Protein AF-A0A0F8ZKI3-F1 (afdb_monomer)

Mean predicted aligned error: 16.47 Å

Foldseek 3Di:
DEDAPPDDVVVVCVVCPPVDDYDDNPDDPLVVLVVDLEEEAQLDPCLLVCVVVQAEYEHEPHPDPPPLSSQQHHYDPDVVVVVVCVVPPDSNHYRTPVVSSVVCCVPPVDDPPVCPVVVVVVVVVVVCVVPVDDDDPDDPDDPSDPPPPDPDDDDPPDPDPFDWDADPVPRDIDTDPDPDQWDQDPPPRDIDGDDDDDDDDDDDDDPDPDDDD

Sequence (213 aa):
MKVRPGERVTEYVEALGDIIKIYPQTYSAHLALRDTDMLIHCGSTMAMEAHLLMMPAFNYWNVNPDKILANLSPGSLNGDIISEAFRTIDVESTNVNWNIFYELKNHLYGNIDGNACRRAAYAIQEHIHQTGEIRTNIPDTWPLEPLYLTDDVMIEEPDEPCPKWLCPACKGRWWTQDKIMMADCPWCGMTVERTGGSHAQAPIRKPERSVLP

Structure (mmCIF, N/CA/C/O backbone):
data_AF-A0A0F8ZKI3-F1
#
_entry.id   AF-A0A0F8ZKI3-F1
#
loop_
_atom_site.group_PDB
_atom_site.id
_atom_site.type_symbol
_atom_site.label_atom_id
_atom_site.label_alt_id
_atom_site.label_comp_id
_atom_site.label_asym_id
_atom_site.label_entity_id
_atom_site.label_seq_id
_atom_site.pdbx_PDB_ins_code
_atom_site.Cartn_x
_atom_site.Cartn_y
_atom_site.Cartn_z
_atom_site.occupancy
_atom_site.B_iso_or_equiv
_atom_site.auth_seq_id
_atom_site.auth_comp_id
_atom_site.auth_asym_id
_atom_site.auth_atom_id
_atom_site.pdbx_PDB_model_num
ATOM 1 N N . MET A 1 1 ? -1.776 -3.448 -12.195 1.00 90.19 1 MET A N 1
ATOM 2 C CA . MET A 1 1 ? -2.070 -2.069 -11.750 1.00 90.19 1 MET A CA 1
ATOM 3 C C . MET A 1 1 ? -3.371 -2.041 -10.961 1.00 90.19 1 MET A C 1
ATOM 5 O O . MET A 1 1 ? -4.374 -2.564 -11.439 1.00 90.19 1 MET A O 1
ATOM 9 N N . LYS A 1 2 ? -3.364 -1.460 -9.756 1.00 92.62 2 LYS A N 1
ATOM 10 C CA . LYS A 1 2 ? -4.575 -1.203 -8.967 1.00 92.62 2 LYS A CA 1
ATOM 11 C C . LYS A 1 2 ? -4.833 0.302 -8.958 1.00 92.62 2 LYS A C 1
ATOM 13 O O . LYS A 1 2 ? -4.040 1.058 -8.416 1.00 92.62 2 LYS A O 1
ATOM 18 N N . VAL A 1 3 ? -5.929 0.695 -9.594 1.00 88.62 3 VAL A N 1
ATOM 19 C CA . VAL A 1 3 ? -6.359 2.090 -9.757 1.00 88.62 3 VAL A CA 1
ATOM 20 C C . VAL A 1 3 ? -7.202 2.498 -8.543 1.00 88.62 3 VAL A C 1
ATOM 22 O O . VAL A 1 3 ? -7.908 1.645 -7.976 1.00 88.62 3 VAL A O 1
ATOM 25 N N . ARG A 1 4 ? -7.113 3.764 -8.110 1.00 81.06 4 ARG A N 1
ATOM 26 C CA . ARG A 1 4 ? -7.908 4.263 -6.979 1.00 81.06 4 ARG A CA 1
ATOM 27 C C . ARG A 1 4 ? -9.393 4.327 -7.360 1.00 81.06 4 ARG A C 1
ATOM 29 O O . ARG A 1 4 ? -9.718 4.562 -8.527 1.00 81.06 4 ARG A O 1
ATOM 36 N N . PRO A 1 5 ? -10.320 4.136 -6.407 1.00 80.06 5 PRO A N 1
ATOM 37 C CA . PRO A 1 5 ? -11.730 4.420 -6.649 1.00 80.06 5 PRO A CA 1
ATOM 38 C C . PRO A 1 5 ? -11.921 5.871 -7.115 1.00 80.06 5 PRO A C 1
ATOM 40 O O . PRO A 1 5 ? -11.384 6.786 -6.497 1.00 80.06 5 PRO A O 1
ATOM 43 N N . GLY A 1 6 ? -12.664 6.071 -8.206 1.00 81.12 6 GLY A N 1
ATOM 44 C CA . GLY A 1 6 ? -12.918 7.390 -8.809 1.00 81.12 6 GLY A CA 1
ATOM 45 C C . GLY A 1 6 ? -12.016 7.752 -9.996 1.00 81.12 6 GLY A C 1
ATOM 46 O O . GLY A 1 6 ? -12.404 8.584 -10.810 1.00 81.12 6 GLY A O 1
ATOM 47 N N . GLU A 1 7 ? -10.865 7.096 -10.165 1.00 82.50 7 GLU A N 1
ATOM 48 C CA . GLU A 1 7 ? -9.994 7.317 -11.329 1.00 82.50 7 GLU A CA 1
ATOM 49 C C . GLU A 1 7 ? -10.544 6.642 -12.601 1.00 82.50 7 GLU A C 1
ATOM 51 O O . GLU A 1 7 ? -11.160 5.566 -12.567 1.00 82.50 7 GLU A O 1
ATOM 56 N N . ARG A 1 8 ? -10.292 7.269 -13.758 1.00 86.38 8 ARG A N 1
ATOM 57 C CA . ARG A 1 8 ? -10.764 6.814 -15.073 1.00 86.38 8 ARG A CA 1
ATOM 58 C C . ARG A 1 8 ? -9.916 5.662 -15.599 1.00 86.38 8 ARG A C 1
ATOM 60 O O . ARG A 1 8 ? -8.950 5.853 -16.327 1.00 86.38 8 ARG A O 1
ATOM 67 N N . VAL A 1 9 ? -10.323 4.437 -15.271 1.00 86.69 9 VAL A N 1
ATOM 68 C CA . VAL A 1 9 ? -9.635 3.203 -15.697 1.00 86.69 9 VAL A CA 1
ATOM 69 C C . VAL A 1 9 ? -9.412 3.135 -17.217 1.00 86.69 9 VAL A C 1
ATOM 71 O O . VAL A 1 9 ? -8.381 2.629 -17.652 1.00 86.69 9 VAL A O 1
ATOM 74 N N . THR A 1 10 ? -10.342 3.664 -18.017 1.00 87.00 10 THR A N 1
ATOM 75 C CA . THR A 1 10 ? -10.267 3.653 -19.487 1.00 87.00 10 THR A CA 1
ATOM 76 C C . THR A 1 10 ? -9.025 4.354 -20.029 1.00 87.00 10 THR A C 1
ATOM 78 O O . THR A 1 10 ? -8.424 3.840 -20.962 1.00 87.00 10 THR A O 1
ATOM 81 N N . GLU A 1 11 ? -8.585 5.454 -19.410 1.00 88.81 11 GLU A N 1
ATOM 82 C CA . GLU A 1 11 ? -7.405 6.207 -19.866 1.00 88.81 11 GLU A CA 1
ATOM 83 C C . GLU A 1 11 ? -6.126 5.360 -19.754 1.00 88.81 11 GLU A C 1
ATOM 85 O O . GLU A 1 11 ? -5.264 5.389 -20.631 1.00 88.81 11 GLU A O 1
ATOM 90 N N . TYR A 1 12 ? -6.030 4.516 -18.723 1.00 87.88 12 TYR A N 1
ATOM 91 C CA . TYR A 1 12 ? -4.906 3.593 -18.572 1.00 87.88 12 TYR A CA 1
ATOM 92 C C . TYR A 1 12 ? -4.972 2.413 -19.542 1.00 87.88 12 TYR A C 1
ATOM 94 O O . TYR A 1 12 ? -3.933 1.977 -20.033 1.00 87.88 12 TYR A O 1
ATOM 102 N N . VAL A 1 13 ? -6.172 1.885 -19.810 1.00 87.88 13 VAL A N 1
ATOM 103 C CA . VAL A 1 13 ? -6.363 0.801 -20.790 1.00 87.88 13 VAL A CA 1
ATOM 104 C C . VAL A 1 13 ? -5.968 1.279 -22.183 1.00 87.88 13 VAL A C 1
ATOM 106 O O . VAL A 1 13 ? -5.262 0.569 -22.888 1.00 87.88 13 VAL A O 1
ATOM 109 N N . GLU A 1 14 ? -6.376 2.487 -22.569 1.00 89.25 14 GLU A N 1
ATOM 110 C CA . GLU A 1 14 ? -6.025 3.073 -23.865 1.00 89.25 14 GLU A CA 1
ATOM 111 C C . GLU A 1 14 ? -4.515 3.306 -24.001 1.00 89.25 14 GLU A C 1
ATOM 113 O O . GLU A 1 14 ? -3.943 3.025 -25.052 1.00 89.25 14 GLU A O 1
ATOM 118 N N . ALA A 1 15 ? -3.859 3.777 -22.936 1.00 89.62 15 ALA A N 1
ATOM 119 C CA . ALA A 1 15 ? -2.429 4.072 -22.959 1.00 89.62 15 ALA A CA 1
ATOM 120 C C . ALA A 1 15 ? -1.535 2.821 -22.906 1.00 89.62 15 ALA A C 1
ATOM 122 O O . ALA A 1 15 ? -0.473 2.799 -23.527 1.00 89.62 15 ALA A O 1
ATOM 123 N N . LEU A 1 16 ? -1.925 1.800 -22.136 1.00 87.94 16 LEU A N 1
ATOM 124 C CA . LEU A 1 16 ? -1.062 0.656 -21.810 1.00 87.94 16 LEU A CA 1
ATOM 125 C C . LEU A 1 16 ? -1.508 -0.652 -22.482 1.00 87.94 16 LEU A C 1
ATOM 127 O O . LEU A 1 16 ? -0.729 -1.607 -22.537 1.00 87.94 16 LEU A O 1
ATOM 131 N N . GLY A 1 17 ? -2.729 -0.695 -23.020 1.00 87.00 17 GLY A N 1
ATOM 132 C CA . GLY A 1 17 ? -3.287 -1.842 -23.729 1.00 87.00 17 GLY A CA 1
ATOM 133 C C . GLY A 1 17 ? -3.239 -3.135 -22.913 1.00 87.00 17 GLY A C 1
ATOM 134 O O . GLY A 1 17 ? -3.383 -3.137 -21.689 1.00 87.00 17 GLY A O 1
ATOM 135 N N . ASP A 1 18 ? -2.976 -4.242 -23.606 1.00 86.25 18 ASP A N 1
ATOM 136 C CA . ASP A 1 18 ? -2.959 -5.592 -23.027 1.00 86.25 18 ASP A CA 1
ATOM 137 C C . ASP A 1 18 ? -1.662 -5.922 -22.263 1.00 86.25 18 ASP A C 1
ATOM 139 O O . ASP A 1 18 ? -1.489 -7.033 -21.761 1.00 86.25 18 ASP A O 1
ATOM 143 N N . ILE A 1 19 ? -0.731 -4.967 -22.160 1.00 88.12 19 ILE A N 1
ATOM 144 C CA . ILE A 1 19 ? 0.567 -5.158 -21.495 1.00 88.12 19 ILE A CA 1
ATOM 145 C C . ILE A 1 19 ? 0.390 -5.241 -19.972 1.00 88.12 19 ILE A C 1
ATOM 147 O O . ILE A 1 19 ? 1.217 -5.831 -19.274 1.00 88.12 19 ILE A O 1
ATOM 151 N N . ILE A 1 20 ? -0.696 -4.670 -19.437 1.00 87.88 20 ILE A N 1
ATOM 152 C CA . ILE A 1 20 ? -0.944 -4.612 -17.999 1.00 87.88 20 ILE A CA 1
ATOM 153 C C . ILE A 1 20 ? -2.257 -5.286 -17.599 1.00 87.88 20 ILE A C 1
ATOM 155 O O . ILE A 1 20 ? -3.329 -5.039 -18.142 1.00 87.88 20 ILE A O 1
ATOM 159 N N . LYS A 1 21 ? -2.203 -6.078 -16.527 1.00 90.31 21 LYS A N 1
ATOM 160 C CA . LYS A 1 21 ? -3.412 -6.498 -15.813 1.00 90.31 21 LYS A CA 1
ATOM 161 C C . LYS A 1 21 ? -3.905 -5.342 -14.945 1.00 90.31 21 LYS A C 1
ATOM 163 O O . LYS A 1 21 ? -3.209 -4.929 -14.009 1.00 90.31 21 LYS A O 1
ATOM 168 N N . ILE A 1 22 ? -5.109 -4.842 -15.210 1.00 90.81 22 ILE A N 1
ATOM 169 C CA . ILE A 1 22 ? -5.784 -3.874 -14.336 1.00 90.81 22 ILE A CA 1
ATOM 170 C C . ILE A 1 22 ? -6.737 -4.613 -13.401 1.00 90.81 22 ILE A C 1
ATOM 172 O O . ILE A 1 22 ? -7.609 -5.359 -13.840 1.00 90.81 22 ILE A O 1
ATOM 176 N N . TYR A 1 23 ? -6.570 -4.407 -12.096 1.00 89.56 23 TYR A N 1
ATOM 177 C CA . TYR A 1 23 ? -7.470 -4.975 -11.099 1.00 89.56 23 TYR A CA 1
ATOM 178 C C . TYR A 1 23 ? -8.806 -4.214 -11.078 1.00 89.56 23 TYR A C 1
ATOM 180 O O . TYR A 1 23 ? -8.790 -2.978 -11.080 1.00 89.56 23 TYR A O 1
ATOM 188 N N . PRO A 1 24 ? -9.956 -4.914 -10.995 1.00 86.56 24 PRO A N 1
ATOM 189 C CA . PRO A 1 24 ? -11.257 -4.274 -10.826 1.00 86.56 24 PRO A CA 1
ATOM 190 C C . PRO A 1 24 ? -11.288 -3.321 -9.628 1.00 86.56 24 PRO A C 1
ATOM 192 O O . PRO A 1 24 ? -10.577 -3.508 -8.636 1.00 86.56 24 PRO A O 1
ATOM 195 N N . GLN A 1 25 ? -12.160 -2.312 -9.675 1.00 82.75 25 GLN A N 1
ATOM 196 C CA . GLN A 1 25 ? -12.292 -1.359 -8.568 1.00 82.75 25 GLN A CA 1
ATOM 197 C C . GLN A 1 25 ? -12.700 -2.034 -7.251 1.00 82.75 25 GLN A C 1
ATOM 199 O O . GLN A 1 25 ? -12.184 -1.671 -6.197 1.00 82.75 25 GLN A O 1
ATOM 204 N N . THR A 1 26 ? -13.529 -3.076 -7.335 1.00 85.12 26 THR A N 1
ATOM 205 C CA . THR A 1 26 ? -13.977 -3.906 -6.208 1.00 85.12 26 THR A CA 1
ATOM 206 C C . THR A 1 26 ? -12.911 -4.862 -5.674 1.00 85.12 26 THR A C 1
ATOM 208 O O . THR A 1 26 ? -13.082 -5.416 -4.589 1.00 85.12 26 THR A O 1
ATOM 211 N N . TYR A 1 27 ? -11.816 -5.080 -6.409 1.00 85.69 27 TYR A N 1
ATOM 212 C CA . TYR A 1 27 ? -10.740 -5.950 -5.953 1.00 85.69 27 TYR A CA 1
ATOM 213 C C . TYR A 1 27 ? -9.956 -5.257 -4.844 1.00 85.69 27 TYR A C 1
ATOM 215 O O . TYR A 1 27 ? -9.549 -4.100 -4.983 1.00 85.69 27 TYR A O 1
ATOM 223 N N . SER A 1 28 ? -9.745 -5.957 -3.733 1.00 87.75 28 SER A N 1
ATOM 224 C CA . SER A 1 28 ? -9.118 -5.339 -2.574 1.00 87.75 28 SER A CA 1
ATOM 225 C C . SER A 1 28 ? -7.638 -5.053 -2.821 1.00 87.75 28 SER A C 1
ATOM 227 O O . SER A 1 28 ? -6.913 -5.897 -3.346 1.00 87.75 28 SER A O 1
ATOM 229 N N . ALA A 1 29 ? -7.181 -3.869 -2.412 1.00 88.81 29 ALA A N 1
ATOM 230 C CA . ALA A 1 29 ? -5.799 -3.439 -2.606 1.00 88.81 29 ALA A CA 1
ATOM 231 C C . ALA A 1 29 ? -4.796 -4.364 -1.895 1.00 88.81 29 ALA A C 1
ATOM 233 O O . ALA A 1 29 ? -3.787 -4.728 -2.488 1.00 88.81 29 ALA A O 1
ATOM 234 N N . HIS A 1 30 ? -5.117 -4.825 -0.680 1.00 86.81 30 HIS A N 1
ATOM 235 C CA . HIS A 1 30 ? -4.267 -5.766 0.053 1.00 86.81 30 HIS A CA 1
ATOM 236 C C . HIS A 1 30 ? -4.169 -7.137 -0.637 1.00 86.81 30 HIS A C 1
ATOM 238 O O . HIS A 1 30 ? -3.134 -7.786 -0.550 1.00 86.81 30 HIS A O 1
ATOM 244 N N . LEU A 1 31 ? -5.219 -7.587 -1.339 1.00 89.31 31 LEU A N 1
ATOM 245 C CA . LEU A 1 31 ? -5.158 -8.820 -2.134 1.00 89.31 31 LEU A CA 1
ATOM 246 C C . LEU A 1 31 ? -4.308 -8.609 -3.382 1.00 89.31 31 LEU A C 1
ATOM 248 O O . LEU A 1 31 ? -3.447 -9.429 -3.668 1.00 89.31 31 LEU A O 1
ATOM 252 N N . ALA A 1 32 ? -4.484 -7.475 -4.069 1.00 91.94 32 ALA A N 1
ATOM 253 C CA . ALA A 1 32 ? -3.645 -7.129 -5.215 1.00 91.94 32 ALA A CA 1
ATOM 254 C C . ALA A 1 32 ? -2.162 -7.093 -4.838 1.00 91.94 32 ALA A C 1
ATOM 256 O O . ALA A 1 32 ? -1.340 -7.536 -5.626 1.00 91.94 32 ALA A O 1
ATOM 257 N N . LEU A 1 33 ? -1.844 -6.606 -3.636 1.00 91.62 33 LEU A N 1
ATOM 258 C CA . LEU A 1 33 ? -0.484 -6.544 -3.113 1.00 91.62 33 LEU A CA 1
ATOM 259 C C . LEU A 1 33 ? 0.118 -7.932 -2.835 1.00 91.62 33 LEU A C 1
ATOM 261 O O . LEU A 1 33 ? 1.316 -8.120 -2.997 1.00 91.62 33 LEU A O 1
ATOM 265 N N . ARG A 1 34 ? -0.702 -8.909 -2.427 1.00 90.19 34 ARG A N 1
ATOM 266 C CA . ARG A 1 34 ? -0.262 -10.298 -2.194 1.00 90.19 34 ARG A CA 1
ATOM 267 C C . ARG A 1 34 ? -0.056 -11.089 -3.485 1.00 90.19 34 ARG A C 1
ATOM 269 O O . ARG A 1 34 ? 0.652 -12.086 -3.462 1.00 90.19 34 ARG A O 1
ATOM 276 N N . ASP A 1 35 ? -0.662 -10.637 -4.578 1.00 90.75 35 ASP A N 1
ATOM 277 C CA . ASP A 1 35 ? -0.531 -11.225 -5.915 1.00 90.75 35 ASP A CA 1
ATOM 278 C C . ASP A 1 35 ? 0.605 -10.569 -6.732 1.00 90.75 35 ASP A C 1
ATOM 280 O O . ASP A 1 35 ? 0.626 -10.672 -7.961 1.00 90.75 35 ASP A O 1
ATOM 284 N N . THR A 1 36 ? 1.501 -9.820 -6.081 1.00 91.69 36 THR A N 1
ATOM 285 C CA . THR A 1 36 ? 2.603 -9.091 -6.724 1.00 91.69 36 THR A CA 1
ATOM 286 C C . THR A 1 36 ? 3.919 -9.320 -5.999 1.00 91.69 36 THR A C 1
ATOM 288 O O . THR A 1 36 ? 3.928 -9.431 -4.779 1.00 91.69 36 THR A O 1
ATOM 291 N N . ASP A 1 37 ? 5.019 -9.310 -6.752 1.00 92.69 37 ASP A N 1
ATOM 292 C CA . ASP A 1 37 ? 6.381 -9.489 -6.224 1.00 92.69 37 ASP A CA 1
ATOM 293 C C . ASP A 1 37 ? 7.082 -8.162 -5.891 1.00 92.69 37 ASP A C 1
ATOM 295 O O . ASP A 1 37 ? 8.155 -8.142 -5.297 1.00 92.69 37 ASP A O 1
ATOM 299 N N . MET A 1 38 ? 6.510 -7.032 -6.318 1.00 93.81 38 MET A N 1
ATOM 300 C CA . MET A 1 38 ? 7.065 -5.699 -6.096 1.00 93.81 38 MET A CA 1
ATOM 301 C C . MET A 1 38 ? 5.985 -4.620 -6.206 1.00 93.81 38 MET A C 1
ATOM 303 O O . MET A 1 38 ? 5.043 -4.739 -6.995 1.00 93.81 38 MET A O 1
ATOM 307 N N . LEU A 1 39 ? 6.166 -3.517 -5.474 1.00 95.19 39 LEU A N 1
ATOM 308 C CA . LEU A 1 39 ? 5.291 -2.346 -5.536 1.00 95.19 39 LEU A CA 1
ATOM 309 C C . LEU A 1 39 ? 5.988 -1.123 -6.161 1.00 95.19 39 LEU A C 1
ATOM 311 O O . LEU A 1 39 ? 6.998 -0.651 -5.654 1.00 95.19 39 LEU A O 1
ATOM 315 N N . ILE A 1 40 ? 5.382 -0.515 -7.185 1.00 94.19 40 ILE A N 1
ATOM 316 C CA . ILE A 1 40 ? 5.633 0.899 -7.514 1.00 94.19 40 ILE A CA 1
ATOM 317 C C . ILE A 1 40 ? 4.499 1.726 -6.912 1.00 94.19 40 ILE A C 1
ATOM 319 O O . ILE A 1 40 ? 3.324 1.438 -7.149 1.00 94.19 40 ILE A O 1
ATOM 323 N N . HIS A 1 41 ? 4.837 2.765 -6.157 1.00 92.94 41 HIS A N 1
ATOM 324 C CA . HIS A 1 41 ? 3.870 3.684 -5.568 1.00 92.94 41 HIS A CA 1
ATOM 325 C C . HIS A 1 41 ? 4.293 5.143 -5.751 1.00 92.94 41 HIS A C 1
ATOM 327 O O . HIS A 1 41 ? 5.437 5.437 -6.063 1.00 92.94 41 HIS A O 1
ATOM 333 N N . CYS A 1 42 ? 3.357 6.061 -5.529 1.00 90.62 42 CYS A N 1
ATOM 334 C CA . CYS A 1 42 ? 3.573 7.506 -5.545 1.00 90.62 42 CYS A CA 1
ATOM 335 C C . CYS A 1 42 ? 3.063 8.058 -4.202 1.00 90.62 42 CYS A C 1
ATOM 337 O O . CYS A 1 42 ? 1.945 8.552 -4.090 1.00 90.62 42 CYS A O 1
ATOM 339 N N . GLY A 1 43 ? 3.808 7.790 -3.122 1.00 88.12 43 GLY A N 1
ATOM 340 C CA . GLY A 1 43 ? 3.401 8.181 -1.760 1.00 88.12 43 GLY A CA 1
ATOM 341 C C . GLY A 1 43 ? 2.178 7.447 -1.188 1.00 88.12 43 GLY A C 1
ATOM 342 O O . GLY A 1 43 ? 1.469 7.997 -0.353 1.00 88.12 43 GLY A O 1
ATOM 343 N N . SER A 1 44 ? 1.891 6.222 -1.644 1.00 88.19 44 SER A N 1
ATOM 344 C CA . SER A 1 44 ? 0.827 5.387 -1.068 1.00 88.19 44 SER A CA 1
ATOM 345 C C . SER A 1 44 ? 1.211 4.809 0.298 1.00 88.19 44 SER A C 1
ATOM 347 O O . SER A 1 44 ? 2.337 4.346 0.480 1.00 88.19 44 SER A O 1
ATOM 349 N N . THR A 1 45 ? 0.250 4.730 1.222 1.00 89.44 45 THR A N 1
ATOM 350 C CA . THR A 1 45 ? 0.397 4.024 2.510 1.00 89.44 45 THR A CA 1
ATOM 351 C C . THR A 1 45 ? 0.637 2.525 2.326 1.00 89.44 45 THR A C 1
ATOM 353 O O . THR A 1 45 ? 1.249 1.890 3.181 1.00 89.44 45 THR A O 1
ATOM 356 N N . MET A 1 46 ? 0.261 1.974 1.164 1.00 92.19 46 MET A N 1
ATOM 357 C CA . MET A 1 46 ? 0.532 0.581 0.788 1.00 92.19 46 MET A CA 1
ATOM 358 C C . MET A 1 46 ? 2.025 0.227 0.771 1.00 92.19 46 MET A C 1
ATOM 360 O O . MET A 1 46 ? 2.361 -0.950 0.847 1.00 92.19 46 MET A O 1
ATOM 364 N N . ALA A 1 47 ? 2.930 1.210 0.705 1.00 94.56 47 ALA A N 1
ATOM 365 C CA . ALA A 1 47 ? 4.365 0.962 0.839 1.00 94.56 47 ALA A CA 1
ATOM 366 C C . ALA A 1 47 ? 4.721 0.333 2.199 1.00 94.56 47 ALA A C 1
ATOM 368 O O . ALA A 1 47 ? 5.571 -0.551 2.274 1.00 94.56 47 ALA A O 1
ATOM 369 N N . MET A 1 48 ? 4.012 0.714 3.266 1.00 94.25 48 MET A N 1
ATOM 370 C CA . MET A 1 48 ? 4.176 0.104 4.588 1.00 94.25 48 MET A CA 1
ATOM 371 C C . MET A 1 48 ? 3.778 -1.374 4.569 1.00 94.25 48 MET A C 1
ATOM 373 O O . MET A 1 48 ? 4.510 -2.229 5.064 1.00 94.25 48 MET A O 1
ATOM 377 N N . GLU A 1 49 ? 2.632 -1.679 3.959 1.00 93.88 49 GLU A N 1
ATOM 378 C CA . GLU A 1 49 ? 2.120 -3.044 3.810 1.00 93.88 49 GLU A CA 1
ATOM 379 C C . GLU A 1 49 ? 3.054 -3.908 2.956 1.00 93.88 49 GLU A C 1
ATOM 381 O O . GLU A 1 49 ? 3.315 -5.054 3.312 1.00 93.88 49 GLU A O 1
ATOM 386 N N . ALA A 1 50 ? 3.613 -3.349 1.879 1.00 95.50 50 ALA A N 1
ATOM 387 C CA . ALA A 1 50 ? 4.570 -4.043 1.024 1.00 95.50 50 ALA A CA 1
ATOM 388 C C . ALA A 1 50 ? 5.801 -4.492 1.817 1.00 95.50 50 ALA A C 1
ATOM 390 O O . ALA A 1 50 ? 6.170 -5.664 1.803 1.00 95.50 50 ALA A O 1
ATOM 391 N N . HIS A 1 51 ? 6.392 -3.582 2.589 1.00 95.88 51 HIS A N 1
ATOM 392 C CA . HIS A 1 51 ? 7.582 -3.899 3.370 1.00 95.88 51 HIS A CA 1
ATOM 393 C C . HIS A 1 51 ? 7.316 -4.879 4.517 1.00 95.88 51 HIS A C 1
ATOM 395 O O . HIS A 1 51 ? 8.198 -5.666 4.853 1.00 95.88 51 HIS A O 1
ATOM 401 N N . LEU A 1 52 ? 6.104 -4.893 5.082 1.00 93.00 52 LEU A N 1
ATOM 402 C CA . LEU A 1 52 ? 5.686 -5.925 6.040 1.00 93.00 52 LEU A CA 1
ATOM 403 C C . LEU A 1 52 ? 5.594 -7.319 5.407 1.00 93.00 52 LEU A C 1
ATOM 405 O O . LEU A 1 52 ? 5.772 -8.315 6.104 1.00 93.00 52 LEU A O 1
ATOM 409 N N . LEU A 1 53 ? 5.333 -7.390 4.101 1.00 92.50 53 LEU A N 1
ATOM 410 C CA . LEU A 1 53 ? 5.338 -8.624 3.316 1.00 92.50 53 LEU A CA 1
ATOM 411 C C . LEU A 1 53 ? 6.735 -8.995 2.794 1.00 92.50 53 LEU A C 1
ATOM 413 O O . LEU A 1 53 ? 6.842 -9.902 1.978 1.00 92.50 53 LEU A O 1
ATOM 417 N N . MET A 1 54 ? 7.794 -8.317 3.256 1.00 93.75 54 MET A N 1
ATOM 418 C CA . MET A 1 54 ? 9.168 -8.465 2.751 1.00 93.75 54 MET A CA 1
ATOM 419 C C . MET A 1 54 ? 9.320 -8.145 1.259 1.00 93.75 54 MET A C 1
ATOM 421 O O . MET A 1 54 ? 10.294 -8.551 0.637 1.00 93.75 54 MET A O 1
ATOM 425 N N . MET A 1 55 ? 8.393 -7.367 0.703 1.00 95.44 55 MET A N 1
ATOM 426 C CA . MET A 1 55 ? 8.374 -7.026 -0.710 1.00 95.44 55 MET A CA 1
ATOM 427 C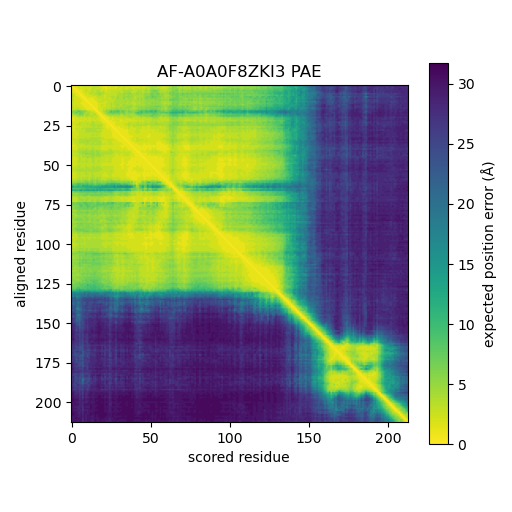 C . MET A 1 55 ? 9.161 -5.733 -0.980 1.00 95.44 55 MET A C 1
ATOM 429 O O . MET A 1 55 ? 9.019 -4.759 -0.219 1.00 95.44 55 MET A O 1
ATOM 433 N N . PRO A 1 56 ? 9.955 -5.665 -2.065 1.00 96.44 56 PRO A N 1
ATOM 434 C CA . PRO A 1 56 ? 10.558 -4.414 -2.493 1.00 96.44 56 PRO A CA 1
ATOM 435 C C . PRO A 1 56 ? 9.487 -3.419 -2.952 1.00 96.44 56 PRO A C 1
ATOM 437 O O . PRO A 1 56 ? 8.484 -3.773 -3.581 1.00 96.44 56 PRO A O 1
ATOM 440 N N . ALA A 1 57 ? 9.713 -2.143 -2.655 1.00 96.00 57 ALA A N 1
ATOM 441 C CA . ALA A 1 57 ? 8.853 -1.059 -3.103 1.00 96.00 57 ALA A CA 1
ATOM 442 C C . ALA A 1 57 ? 9.678 0.112 -3.645 1.00 96.00 57 ALA A C 1
ATOM 444 O O . ALA A 1 57 ? 10.813 0.335 -3.231 1.00 96.00 57 ALA A O 1
ATOM 445 N N . PHE A 1 58 ? 9.114 0.870 -4.579 1.00 95.38 58 PHE A N 1
ATOM 446 C CA . PHE A 1 58 ? 9.757 2.043 -5.163 1.00 95.38 58 PHE A CA 1
ATOM 447 C C . PHE A 1 58 ? 8.787 3.207 -5.239 1.00 95.38 58 PHE A C 1
ATOM 449 O O . PHE A 1 58 ? 7.660 3.069 -5.723 1.00 95.38 58 PHE A O 1
ATOM 456 N N . ASN A 1 59 ? 9.259 4.369 -4.800 1.00 93.88 59 ASN A N 1
ATOM 457 C CA . ASN A 1 59 ? 8.492 5.596 -4.829 1.00 93.88 59 ASN A CA 1
ATOM 458 C C . ASN A 1 59 ? 8.771 6.356 -6.138 1.00 93.88 59 ASN A C 1
ATOM 460 O O . ASN A 1 59 ? 9.798 7.017 -6.293 1.00 93.88 59 ASN A O 1
ATOM 464 N N . TYR A 1 60 ? 7.872 6.255 -7.109 1.00 93.06 60 TYR A N 1
ATOM 465 C CA . TYR A 1 60 ? 8.031 6.871 -8.421 1.00 93.06 60 TYR A CA 1
ATOM 466 C C . TYR A 1 60 ? 7.143 8.102 -8.574 1.00 93.06 60 TYR A C 1
ATOM 468 O O . TYR A 1 60 ? 5.950 8.064 -8.276 1.00 93.06 60 TYR A O 1
ATOM 476 N N . TRP A 1 61 ? 7.737 9.185 -9.078 1.00 89.44 61 TRP A N 1
ATOM 477 C CA . TRP A 1 61 ? 7.026 10.419 -9.429 1.00 89.44 61 TRP A CA 1
ATOM 478 C C . TRP A 1 61 ? 6.174 11.003 -8.289 1.00 89.44 61 TRP A C 1
ATOM 480 O O . TRP A 1 61 ? 5.062 11.488 -8.495 1.00 89.44 61 TRP A O 1
ATOM 490 N N . ASN A 1 62 ? 6.685 10.934 -7.059 1.00 83.69 62 ASN A N 1
ATOM 491 C CA . ASN A 1 62 ? 5.949 11.409 -5.896 1.00 83.69 62 ASN A CA 1
ATOM 492 C C . ASN A 1 62 ? 5.959 12.930 -5.789 1.00 83.69 62 ASN A C 1
ATOM 494 O O . ASN A 1 62 ? 6.992 13.534 -5.507 1.00 83.69 62 ASN A O 1
ATOM 498 N N . VAL A 1 63 ? 4.783 13.520 -5.986 1.00 76.88 63 VAL A N 1
ATOM 499 C CA . VAL A 1 63 ? 4.521 14.955 -5.824 1.00 76.88 63 VAL A CA 1
ATOM 500 C C . VAL A 1 63 ? 3.865 15.289 -4.477 1.00 76.88 63 VAL A C 1
ATOM 502 O O . VAL A 1 63 ? 3.578 16.451 -4.206 1.00 76.88 63 VAL A O 1
ATOM 505 N N . ASN A 1 64 ? 3.616 14.287 -3.626 1.00 69.38 64 ASN A N 1
ATOM 506 C CA . ASN A 1 64 ? 2.988 14.467 -2.320 1.00 69.38 64 ASN A CA 1
ATOM 507 C C . ASN A 1 64 ? 3.935 15.221 -1.359 1.00 69.38 64 ASN A C 1
ATOM 509 O O . ASN A 1 64 ? 5.108 14.851 -1.248 1.00 69.38 64 ASN A O 1
ATOM 513 N N . PRO A 1 65 ? 3.447 16.243 -0.629 1.00 61.81 65 PRO A N 1
ATOM 514 C CA . PRO A 1 65 ? 4.232 16.946 0.383 1.00 61.81 65 PRO A CA 1
ATOM 515 C C . PRO A 1 65 ? 4.631 16.092 1.600 1.00 61.81 65 PRO A C 1
ATOM 517 O O . PRO A 1 65 ? 5.541 16.502 2.327 1.00 61.81 65 PRO A O 1
ATOM 520 N N . ASP A 1 66 ? 3.998 14.937 1.849 1.00 72.06 66 ASP A N 1
ATOM 521 C CA . ASP A 1 66 ? 4.376 14.047 2.955 1.00 72.06 66 ASP A CA 1
ATOM 522 C C . ASP A 1 66 ? 5.721 13.355 2.687 1.00 72.06 66 ASP A C 1
ATOM 524 O O . ASP A 1 66 ? 5.827 12.284 2.076 1.00 72.06 66 ASP A O 1
ATOM 528 N N . LYS A 1 67 ? 6.776 14.001 3.188 1.00 75.56 67 LYS A N 1
ATOM 529 C CA . LYS A 1 67 ? 8.160 13.550 3.051 1.00 75.56 67 LYS A CA 1
ATOM 530 C C . LYS A 1 67 ? 8.440 12.254 3.799 1.00 75.56 67 LYS A C 1
ATOM 532 O O . LYS A 1 67 ? 9.370 11.553 3.415 1.00 75.56 67 LYS A O 1
ATOM 537 N N . ILE A 1 68 ? 7.700 11.935 4.861 1.00 81.75 68 ILE A N 1
ATOM 538 C CA . ILE A 1 68 ? 8.018 10.762 5.680 1.00 81.75 68 ILE A CA 1
ATOM 539 C C . ILE A 1 68 ? 7.653 9.518 4.879 1.00 81.75 68 ILE A C 1
ATOM 541 O O . ILE A 1 68 ? 8.517 8.693 4.591 1.00 81.75 68 ILE A O 1
ATOM 545 N N . LEU A 1 69 ? 6.411 9.428 4.403 1.00 83.88 69 LEU A N 1
ATOM 546 C CA . LEU A 1 69 ? 5.972 8.281 3.609 1.00 83.88 69 LEU A CA 1
ATOM 547 C C . LEU A 1 69 ? 6.701 8.185 2.259 1.00 83.88 69 LEU A C 1
ATOM 549 O O . LEU A 1 69 ? 6.997 7.087 1.789 1.00 83.88 69 LEU A O 1
ATOM 553 N N . ALA A 1 70 ? 7.048 9.326 1.657 1.00 86.00 70 ALA A N 1
ATOM 554 C CA . ALA A 1 70 ? 7.831 9.369 0.424 1.00 86.00 70 ALA A CA 1
ATOM 555 C C . ALA A 1 70 ? 9.236 8.753 0.561 1.00 86.00 70 ALA A C 1
ATOM 557 O O . ALA A 1 70 ? 9.781 8.261 -0.426 1.00 86.00 70 ALA A O 1
ATOM 558 N N . ASN A 1 71 ? 9.813 8.778 1.764 1.00 91.31 71 ASN A N 1
ATOM 559 C CA . ASN A 1 71 ? 11.167 8.294 2.044 1.00 91.31 71 ASN A CA 1
ATOM 560 C C . ASN A 1 71 ? 11.203 6.869 2.613 1.00 91.31 71 ASN A C 1
ATOM 562 O O . ASN A 1 71 ? 12.277 6.382 2.978 1.00 91.31 71 ASN A O 1
ATOM 566 N N . LEU A 1 72 ? 10.047 6.203 2.710 1.00 94.81 72 LEU A N 1
ATOM 567 C CA . LEU A 1 72 ? 9.958 4.828 3.198 1.00 94.81 72 LEU A CA 1
ATOM 568 C C . LEU A 1 72 ? 10.641 3.838 2.244 1.00 94.81 72 LEU A C 1
ATOM 570 O O . LEU A 1 72 ? 11.263 2.878 2.697 1.00 94.81 72 LEU A O 1
ATOM 574 N N . SER A 1 73 ? 10.563 4.113 0.945 1.00 95.00 73 SER A N 1
ATOM 575 C CA . SER A 1 73 ? 11.125 3.293 -0.127 1.00 95.00 73 SER A CA 1
ATOM 576 C C . SER A 1 73 ? 11.993 4.160 -1.049 1.00 95.00 73 SER A C 1
ATOM 578 O O . SER A 1 73 ? 11.745 5.367 -1.149 1.00 95.00 73 SER A O 1
ATOM 580 N N . PRO A 1 74 ? 12.997 3.596 -1.749 1.00 93.31 74 PRO A N 1
ATOM 581 C CA . PRO A 1 74 ? 13.836 4.349 -2.674 1.00 93.31 74 PRO A CA 1
ATOM 582 C C . PRO A 1 74 ? 13.003 5.102 -3.714 1.00 93.31 74 PRO A C 1
ATOM 584 O O . PRO A 1 74 ? 12.138 4.522 -4.377 1.00 93.31 74 PRO A O 1
ATOM 587 N N . GLY A 1 75 ? 13.263 6.404 -3.832 1.00 90.12 75 GLY A N 1
ATOM 588 C CA . GLY A 1 75 ? 12.509 7.302 -4.695 1.00 90.12 75 GLY A CA 1
ATOM 589 C C . GLY A 1 75 ? 13.284 7.750 -5.929 1.00 90.12 75 GLY A C 1
ATOM 590 O O . GLY A 1 75 ? 14.483 8.010 -5.850 1.00 90.12 75 GLY A O 1
ATOM 591 N N . SER A 1 76 ? 12.599 7.885 -7.065 1.00 85.56 76 SER A N 1
ATOM 592 C CA . SER A 1 76 ? 13.167 8.474 -8.282 1.00 85.56 76 SER A CA 1
ATOM 593 C C . SER A 1 76 ? 12.097 9.190 -9.105 1.00 85.56 76 SER A C 1
ATOM 595 O O . SER A 1 76 ? 10.960 8.733 -9.214 1.00 85.56 76 SER A O 1
ATOM 597 N N . LEU A 1 77 ? 12.481 10.304 -9.732 1.00 85.31 77 LEU A N 1
ATOM 598 C CA . LEU A 1 77 ? 11.699 10.935 -10.803 1.00 85.31 77 LEU A CA 1
ATOM 599 C C . LEU A 1 77 ? 12.094 10.400 -12.189 1.00 85.31 77 LEU A C 1
ATOM 601 O O . LEU A 1 77 ? 11.373 10.587 -13.161 1.00 85.31 77 LEU A O 1
ATOM 605 N N . ASN A 1 78 ? 13.234 9.716 -12.292 1.00 88.06 78 ASN A N 1
ATOM 606 C CA . ASN A 1 78 ? 13.722 9.138 -13.535 1.00 88.06 78 ASN A CA 1
ATOM 607 C C . ASN A 1 78 ? 13.257 7.676 -13.667 1.00 88.06 78 ASN A C 1
ATOM 609 O O . ASN A 1 78 ? 13.590 6.839 -12.821 1.00 88.06 78 ASN A O 1
ATOM 613 N N . GLY A 1 79 ? 12.508 7.384 -14.735 1.00 88.19 79 GLY A N 1
ATOM 614 C CA . GLY A 1 79 ? 12.004 6.045 -15.047 1.00 88.19 79 GLY A CA 1
ATOM 615 C C . GLY A 1 79 ? 13.099 5.033 -15.404 1.00 88.19 79 GLY A C 1
ATOM 616 O O . GLY A 1 79 ? 12.914 3.841 -15.164 1.00 88.19 79 GLY A O 1
ATOM 617 N N . ASP A 1 80 ? 14.263 5.480 -15.883 1.00 89.62 80 ASP A N 1
ATOM 618 C CA . ASP A 1 80 ? 15.396 4.597 -16.192 1.00 89.62 80 ASP A CA 1
ATOM 619 C C . ASP A 1 80 ? 15.975 3.970 -14.920 1.00 89.62 80 ASP A C 1
ATOM 621 O O . ASP A 1 80 ? 16.308 2.788 -14.897 1.00 89.62 80 ASP A O 1
ATOM 625 N N . ILE A 1 81 ? 16.026 4.742 -13.828 1.00 86.00 81 ILE A N 1
ATOM 626 C CA . ILE A 1 81 ? 16.490 4.257 -12.519 1.00 86.00 81 ILE A CA 1
ATOM 627 C C . ILE A 1 81 ? 15.548 3.172 -11.995 1.00 86.00 81 ILE A C 1
ATOM 629 O O . ILE A 1 81 ? 16.006 2.149 -11.494 1.00 86.00 81 ILE A O 1
ATOM 633 N N . ILE A 1 82 ? 14.235 3.372 -12.145 1.00 87.56 82 ILE A N 1
ATOM 634 C CA . ILE A 1 82 ? 13.246 2.352 -11.784 1.00 87.56 82 ILE A CA 1
ATOM 635 C C . ILE A 1 82 ? 13.423 1.121 -12.675 1.00 87.56 82 ILE A C 1
ATOM 637 O O . ILE A 1 82 ? 13.496 0.011 -12.168 1.00 87.56 82 ILE A O 1
ATOM 641 N N . SER A 1 83 ? 13.575 1.303 -13.986 1.00 89.69 83 SER A N 1
ATOM 642 C CA . SER A 1 83 ? 13.750 0.195 -14.934 1.00 89.69 83 SER A CA 1
ATOM 643 C C . SER A 1 83 ? 14.989 -0.653 -14.639 1.00 89.69 83 SER A C 1
ATOM 645 O O . SER A 1 83 ? 14.945 -1.873 -14.776 1.00 89.69 83 SER A O 1
ATOM 647 N N . GLU A 1 84 ? 16.087 -0.033 -14.209 1.00 89.88 84 GLU A N 1
ATOM 648 C CA . GLU A 1 84 ? 17.292 -0.762 -13.813 1.00 89.88 84 GLU A CA 1
ATOM 6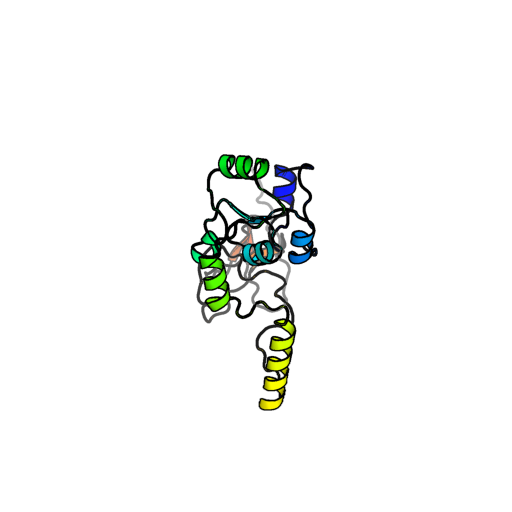49 C C . GLU A 1 84 ? 17.127 -1.459 -12.458 1.00 89.88 84 GLU A C 1
ATOM 651 O O . GLU A 1 84 ? 17.547 -2.606 -12.294 1.00 89.88 84 GLU A O 1
ATOM 656 N N . ALA A 1 85 ? 16.439 -0.820 -11.509 1.00 87.75 85 ALA A N 1
ATOM 657 C CA . ALA A 1 85 ? 16.086 -1.460 -10.249 1.00 87.75 85 ALA A CA 1
ATOM 658 C C . ALA A 1 85 ? 15.239 -2.721 -10.487 1.00 87.75 85 ALA A C 1
ATOM 660 O O . ALA A 1 85 ? 15.531 -3.764 -9.919 1.00 87.75 85 ALA A O 1
ATOM 661 N N . PHE A 1 86 ? 14.281 -2.686 -11.418 1.00 87.25 86 PHE A N 1
ATOM 662 C CA . PHE A 1 86 ? 13.482 -3.856 -11.811 1.00 87.25 86 PHE A CA 1
ATOM 663 C C . PHE A 1 86 ? 14.319 -5.049 -12.294 1.00 87.25 86 PHE A C 1
ATOM 665 O O . PHE A 1 86 ? 13.902 -6.191 -12.126 1.00 87.25 86 PHE A O 1
ATOM 672 N N . ARG A 1 87 ? 15.478 -4.807 -12.916 1.00 90.88 87 ARG A N 1
ATOM 673 C CA . ARG A 1 87 ? 16.342 -5.875 -13.448 1.00 90.88 87 ARG A CA 1
ATOM 674 C C . ARG A 1 87 ? 17.253 -6.498 -12.402 1.00 90.88 87 ARG A C 1
ATOM 676 O O . ARG A 1 87 ? 17.744 -7.602 -12.612 1.00 90.88 87 ARG A O 1
ATOM 683 N N . THR A 1 88 ? 17.532 -5.760 -11.336 1.00 92.12 88 THR A N 1
ATOM 684 C CA . THR A 1 88 ? 18.600 -6.076 -10.382 1.00 92.12 88 THR A CA 1
ATOM 685 C C . THR A 1 88 ? 18.083 -6.340 -8.974 1.00 92.12 88 THR A C 1
ATOM 687 O O . THR A 1 88 ? 18.833 -6.861 -8.151 1.00 92.12 88 THR A O 1
ATOM 690 N N . ILE A 1 89 ? 16.827 -5.987 -8.689 1.00 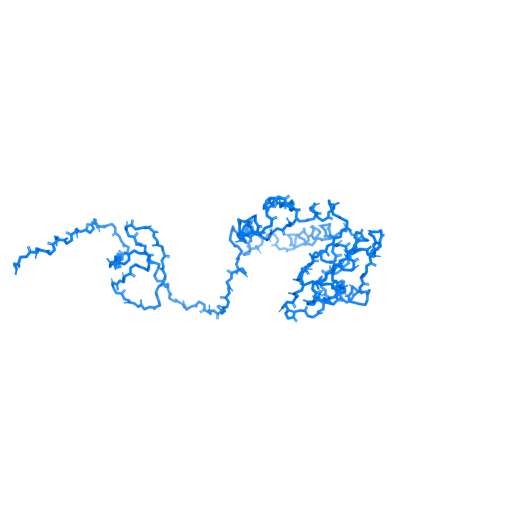93.88 89 ILE A N 1
ATOM 691 C CA . ILE A 1 89 ? 16.236 -6.135 -7.365 1.00 93.88 89 ILE A CA 1
ATOM 692 C C . ILE A 1 89 ? 16.043 -7.607 -7.012 1.00 93.88 89 ILE A C 1
ATOM 694 O O . ILE A 1 89 ? 15.595 -8.421 -7.818 1.00 93.88 89 ILE A O 1
ATOM 698 N N . ASP A 1 90 ? 16.361 -7.920 -5.765 1.00 92.94 90 ASP A N 1
ATOM 699 C CA . ASP A 1 90 ? 15.981 -9.173 -5.146 1.00 92.94 90 ASP A CA 1
ATOM 700 C C . ASP A 1 90 ? 14.521 -9.077 -4.686 1.00 92.94 90 ASP A C 1
ATOM 702 O O . ASP A 1 90 ? 14.189 -8.318 -3.776 1.00 92.94 90 ASP A O 1
ATOM 706 N N . VAL A 1 91 ? 13.640 -9.826 -5.348 1.00 92.50 91 VAL A N 1
ATOM 707 C CA . VAL A 1 91 ? 12.201 -9.858 -5.038 1.00 92.50 91 VAL A CA 1
ATOM 708 C C . VAL A 1 91 ? 11.886 -10.570 -3.723 1.00 92.50 91 VAL A C 1
ATOM 710 O O . VAL A 1 91 ? 10.779 -10.436 -3.211 1.00 92.50 91 VAL A O 1
ATOM 713 N N . GLU A 1 92 ? 12.850 -11.292 -3.149 1.00 89.56 92 GLU A N 1
ATOM 714 C CA . GLU A 1 92 ? 12.693 -11.970 -1.861 1.00 89.56 92 GLU A CA 1
ATOM 715 C C . GLU A 1 92 ? 13.075 -11.074 -0.670 1.00 89.56 92 GLU A C 1
ATOM 717 O O . GLU A 1 92 ? 12.972 -11.502 0.486 1.00 89.56 92 GLU A O 1
ATOM 722 N N . SER A 1 93 ? 13.504 -9.828 -0.918 1.00 92.25 93 SER A N 1
ATOM 723 C CA . SER A 1 93 ? 13.901 -8.901 0.138 1.00 92.25 93 SER A CA 1
ATOM 724 C C . SER A 1 93 ? 13.328 -7.490 0.003 1.00 92.25 93 SER A C 1
ATOM 726 O O . SER A 1 93 ? 13.041 -6.953 -1.065 1.00 92.25 93 SER A O 1
ATOM 728 N N . THR A 1 94 ? 13.166 -6.856 1.163 1.00 96.19 94 THR A N 1
ATOM 729 C CA . THR A 1 94 ? 12.674 -5.485 1.271 1.00 96.19 94 THR A CA 1
ATOM 730 C C . THR A 1 94 ? 13.814 -4.475 1.147 1.00 96.19 94 THR A C 1
ATOM 732 O O . THR A 1 94 ? 14.873 -4.624 1.755 1.00 96.19 94 THR A O 1
ATOM 735 N N . ASN A 1 95 ? 13.567 -3.389 0.420 1.00 95.62 95 ASN A N 1
ATOM 736 C CA . ASN A 1 95 ? 14.454 -2.227 0.305 1.00 95.62 95 ASN A CA 1
ATOM 737 C C . ASN A 1 95 ? 14.006 -1.059 1.209 1.00 95.62 95 ASN A C 1
ATOM 739 O O . ASN A 1 95 ? 14.277 0.106 0.915 1.00 95.62 95 ASN A O 1
ATOM 743 N N . VAL A 1 96 ? 13.294 -1.372 2.295 1.00 96.94 96 VAL A N 1
ATOM 744 C CA . VAL A 1 96 ? 12.736 -0.391 3.232 1.00 96.94 96 VAL A CA 1
ATOM 745 C C . VAL A 1 96 ? 13.805 0.461 3.914 1.00 96.94 96 VAL A C 1
ATOM 747 O O . VAL A 1 96 ? 14.846 -0.021 4.367 1.00 96.94 96 VAL A O 1
ATOM 750 N N . ASN A 1 97 ? 13.494 1.739 4.099 1.00 97.06 97 ASN A N 1
ATOM 751 C CA . ASN A 1 97 ? 14.199 2.589 5.042 1.00 97.06 97 ASN A CA 1
ATOM 752 C C . ASN A 1 97 ? 13.678 2.334 6.466 1.00 97.06 97 ASN A C 1
ATOM 754 O O . ASN A 1 97 ? 12.659 2.890 6.882 1.00 97.06 97 ASN A O 1
ATOM 758 N N . TRP A 1 98 ? 14.386 1.499 7.231 1.00 96.31 98 TRP A N 1
ATOM 759 C CA . TRP A 1 98 ? 13.962 1.097 8.577 1.00 96.31 98 TRP A CA 1
ATOM 760 C C . TRP A 1 98 ? 13.790 2.261 9.558 1.00 96.31 98 TRP A C 1
ATOM 762 O O . TRP A 1 98 ? 12.920 2.192 10.422 1.00 96.31 98 TRP A O 1
ATOM 772 N N . ASN A 1 99 ? 14.557 3.346 9.418 1.00 96.00 99 ASN A N 1
ATOM 773 C CA . ASN A 1 99 ? 14.403 4.513 10.290 1.00 96.00 99 ASN A CA 1
ATOM 774 C C . ASN A 1 99 ? 13.026 5.158 10.090 1.00 96.00 99 ASN A C 1
ATOM 776 O O . ASN A 1 99 ? 12.292 5.363 11.054 1.00 96.00 99 ASN A O 1
ATOM 780 N N . ILE A 1 100 ? 12.648 5.378 8.829 1.00 94.44 100 ILE A N 1
ATOM 781 C CA . ILE A 1 100 ? 11.336 5.915 8.453 1.00 94.44 100 ILE A CA 1
ATOM 782 C C . ILE A 1 100 ? 10.218 4.934 8.806 1.00 94.44 100 ILE A C 1
ATOM 784 O O . ILE A 1 100 ? 9.173 5.340 9.305 1.00 94.44 100 ILE A O 1
ATOM 788 N N . PHE A 1 101 ? 10.436 3.632 8.606 1.00 94.62 101 PHE A N 1
ATOM 789 C CA . PHE A 1 101 ? 9.474 2.605 9.002 1.00 94.62 101 PHE A CA 1
ATOM 790 C C . PHE A 1 101 ? 9.145 2.691 10.498 1.00 94.62 101 PHE A C 1
ATOM 792 O O . PHE A 1 101 ? 7.974 2.687 10.878 1.00 94.62 101 PHE A O 1
ATOM 799 N N . TYR A 1 102 ? 10.159 2.790 11.362 1.00 93.50 102 TYR A N 1
ATOM 800 C CA . TYR A 1 102 ? 9.935 2.896 12.803 1.00 93.50 102 TYR A CA 1
ATOM 801 C C . TYR A 1 102 ? 9.325 4.238 13.206 1.00 93.50 102 TYR A C 1
ATOM 803 O O . TYR A 1 102 ? 8.494 4.265 14.113 1.00 93.50 102 TYR A O 1
ATOM 811 N N . GLU A 1 103 ? 9.666 5.326 12.519 1.00 90.94 103 GLU A N 1
ATOM 812 C CA . GLU A 1 103 ? 9.009 6.622 12.696 1.00 90.94 103 GLU A CA 1
ATOM 813 C C . GLU A 1 103 ? 7.507 6.521 12.383 1.00 90.94 103 GLU A C 1
ATOM 815 O O . GLU A 1 103 ? 6.672 6.801 13.243 1.00 90.94 103 GLU A O 1
ATOM 820 N N . LEU A 1 104 ? 7.145 5.999 11.208 1.00 88.38 104 LEU A N 1
ATOM 821 C CA . LEU A 1 104 ? 5.753 5.775 10.812 1.00 88.38 104 LEU A CA 1
ATOM 822 C C . LEU A 1 104 ? 5.025 4.834 11.776 1.00 88.38 104 LEU A C 1
ATOM 824 O O . LEU A 1 104 ? 3.885 5.099 12.161 1.00 88.38 104 LEU A O 1
ATOM 828 N N . LYS A 1 105 ? 5.675 3.748 12.206 1.00 89.38 105 LYS A N 1
ATOM 829 C CA . LYS A 1 105 ? 5.124 2.823 13.202 1.00 89.38 105 LYS A CA 1
ATOM 830 C C . LYS A 1 105 ? 4.795 3.549 14.507 1.00 89.38 105 LYS A C 1
ATOM 832 O O . LYS A 1 105 ? 3.710 3.369 15.046 1.00 89.38 105 LYS A O 1
ATOM 837 N N . ASN A 1 106 ? 5.708 4.367 15.017 1.00 87.31 106 ASN A N 1
ATOM 838 C CA . ASN A 1 106 ? 5.541 5.003 16.320 1.00 87.31 106 ASN A CA 1
ATOM 839 C C . ASN A 1 106 ? 4.579 6.198 16.285 1.00 87.31 106 ASN A C 1
ATOM 841 O O . ASN A 1 106 ? 3.888 6.436 17.274 1.00 87.31 106 ASN A O 1
ATOM 845 N N . HIS A 1 107 ? 4.520 6.930 15.170 1.00 84.56 107 HIS A N 1
ATOM 846 C CA . HIS A 1 107 ? 3.749 8.172 15.073 1.00 84.56 107 HIS A CA 1
ATOM 847 C C . HIS A 1 107 ? 2.387 8.024 14.393 1.00 84.56 107 HIS A C 1
ATOM 849 O O . HIS A 1 107 ? 1.475 8.773 14.734 1.00 84.56 107 HIS A O 1
ATOM 855 N N . LEU A 1 108 ? 2.233 7.084 13.454 1.00 83.75 108 LEU A N 1
ATOM 856 C CA . LEU A 1 108 ? 1.030 6.987 12.623 1.00 83.75 108 LEU A CA 1
ATOM 857 C C . LEU A 1 108 ? 0.306 5.645 12.761 1.00 83.75 108 LEU A C 1
ATOM 859 O O . LEU A 1 108 ? -0.896 5.617 13.008 1.00 83.75 108 LEU A O 1
ATOM 863 N N . TYR A 1 109 ? 1.016 4.527 12.606 1.00 83.88 109 TYR A N 1
ATOM 864 C CA . TYR A 1 109 ? 0.377 3.206 12.498 1.00 83.88 109 TYR A CA 1
ATOM 865 C C . TYR A 1 109 ? 0.187 2.488 13.841 1.00 83.88 109 TYR A C 1
ATOM 867 O O . TYR A 1 109 ? -0.642 1.585 13.957 1.00 83.88 109 TYR A O 1
ATOM 875 N N . GLY A 1 110 ? 0.949 2.864 14.867 1.00 89.38 110 GLY A N 1
ATOM 876 C CA . GLY A 1 110 ? 0.959 2.184 16.157 1.00 89.38 110 GLY A CA 1
ATOM 877 C C . GLY A 1 110 ? 1.581 0.785 16.089 1.00 89.38 110 GLY A C 1
ATOM 878 O O . GLY A 1 110 ? 2.445 0.484 15.264 1.00 89.38 110 GLY A O 1
ATOM 879 N N . ASN A 1 111 ? 1.172 -0.102 17.002 1.00 89.25 111 ASN A N 1
ATOM 880 C CA . ASN A 1 111 ? 1.755 -1.441 17.065 1.00 89.25 111 ASN A CA 1
ATOM 881 C C . ASN A 1 111 ? 1.275 -2.329 15.904 1.00 89.25 111 ASN A C 1
ATOM 883 O O . ASN A 1 111 ? 0.084 -2.621 15.789 1.00 89.25 111 ASN A O 1
ATOM 887 N N . ILE A 1 112 ? 2.211 -2.813 15.090 1.00 90.31 112 ILE A N 1
ATOM 888 C CA . ILE A 1 112 ? 1.944 -3.680 13.937 1.00 90.31 112 ILE A CA 1
ATOM 889 C C . ILE A 1 112 ? 2.221 -5.131 14.340 1.00 90.31 112 ILE A C 1
ATOM 891 O O . ILE A 1 112 ? 3.287 -5.681 14.090 1.00 90.31 112 ILE A O 1
ATOM 895 N N . ASP A 1 113 ? 1.262 -5.730 15.035 1.00 92.12 113 ASP A N 1
ATOM 896 C CA . ASP A 1 113 ? 1.355 -7.067 15.639 1.00 92.12 113 ASP A CA 1
ATOM 897 C C . ASP A 1 113 ? 0.226 -8.005 15.176 1.00 92.12 113 ASP A C 1
ATOM 899 O O . ASP A 1 113 ? -0.077 -8.996 15.838 1.00 92.12 113 ASP A O 1
ATOM 903 N N . GLY A 1 114 ? -0.475 -7.641 14.097 1.00 88.94 114 GLY A N 1
ATOM 904 C CA . GLY A 1 114 ? -1.636 -8.377 13.586 1.00 88.94 114 GLY A CA 1
ATOM 905 C C . GLY A 1 114 ? -2.890 -8.301 14.468 1.00 88.94 114 GLY A C 1
ATOM 906 O O . GLY A 1 114 ? -3.909 -8.891 14.128 1.00 88.94 114 GLY A O 1
ATOM 907 N N . ASN A 1 115 ? -2.862 -7.561 15.583 1.00 89.88 115 ASN A N 1
ATOM 908 C CA . ASN A 1 115 ? -3.967 -7.486 16.543 1.00 89.88 115 ASN A CA 1
ATOM 909 C C . ASN A 1 115 ? -4.717 -6.143 16.512 1.00 89.88 115 ASN A C 1
ATOM 911 O O . ASN A 1 115 ? -5.475 -5.840 17.436 1.00 89.88 115 ASN A O 1
ATOM 915 N N . ALA A 1 116 ? -4.536 -5.343 15.457 1.00 86.44 116 ALA A N 1
ATOM 916 C CA . ALA A 1 116 ? -5.165 -4.028 15.319 1.00 86.44 116 ALA A CA 1
ATOM 917 C C . ALA A 1 116 ? -6.700 -4.107 15.384 1.00 86.44 116 ALA A C 1
ATOM 919 O O . ALA A 1 116 ? -7.304 -3.427 16.210 1.00 86.44 116 ALA A O 1
ATOM 920 N N . CYS A 1 117 ? -7.327 -5.006 14.614 1.00 87.25 117 CYS A N 1
ATOM 921 C CA . CYS A 1 117 ? -8.784 -5.192 14.637 1.00 87.25 117 CYS A CA 1
ATOM 922 C C . CYS A 1 117 ? -9.293 -5.625 16.016 1.00 87.25 117 CYS A C 1
ATOM 924 O O . CYS A 1 117 ? -10.325 -5.147 16.475 1.00 87.25 117 CYS A O 1
ATOM 926 N N . ARG A 1 118 ? -8.543 -6.493 16.710 1.00 87.88 118 ARG A N 1
ATOM 927 C CA . ARG A 1 118 ? -8.882 -6.929 18.069 1.00 87.88 118 ARG A CA 1
ATOM 928 C C . ARG A 1 118 ? -8.834 -5.758 19.052 1.00 87.88 118 ARG A C 1
ATOM 930 O O . ARG A 1 118 ? -9.759 -5.598 19.839 1.00 87.88 118 ARG A O 1
ATOM 937 N N . ARG A 1 119 ? -7.788 -4.924 18.996 1.00 88.25 119 ARG A N 1
ATOM 938 C CA . ARG A 1 119 ? -7.689 -3.707 19.822 1.00 88.25 119 ARG A CA 1
ATOM 939 C C . ARG A 1 119 ? -8.822 -2.726 19.531 1.00 88.25 119 ARG A C 1
ATOM 941 O O . ARG A 1 119 ? -9.416 -2.216 20.472 1.00 88.25 119 ARG A O 1
ATOM 948 N N . ALA A 1 120 ? -9.136 -2.502 18.257 1.00 85.62 120 ALA A N 1
ATOM 949 C CA . ALA A 1 120 ? -10.240 -1.636 17.859 1.00 85.62 120 ALA A CA 1
ATOM 950 C C . ALA A 1 120 ? -11.582 -2.154 18.400 1.00 85.62 120 ALA A C 1
ATOM 952 O O . ALA A 1 120 ? -12.333 -1.389 18.995 1.00 85.62 120 ALA A O 1
ATOM 953 N N . ALA A 1 121 ? -11.849 -3.459 18.279 1.00 86.31 121 ALA A N 1
ATOM 954 C CA . ALA A 1 121 ? -13.059 -4.079 18.814 1.00 86.31 121 ALA A CA 1
ATOM 955 C C . ALA A 1 121 ? -13.180 -3.907 20.337 1.00 86.31 121 ALA A C 1
ATOM 957 O O . ALA A 1 121 ? -14.246 -3.532 20.819 1.00 86.31 121 ALA A O 1
ATOM 958 N N . TYR A 1 122 ? -12.089 -4.114 21.086 1.00 84.25 122 TYR A N 1
ATOM 959 C CA . TYR A 1 122 ? -12.083 -3.881 22.534 1.00 84.25 122 TYR A CA 1
ATOM 960 C C . TYR A 1 122 ? -12.349 -2.418 22.892 1.00 84.25 122 TYR A C 1
ATOM 962 O O . TYR A 1 122 ? -13.172 -2.159 23.764 1.00 84.25 122 TYR A O 1
ATOM 970 N N . ALA A 1 123 ? -11.711 -1.471 22.202 1.00 82.69 123 ALA A N 1
ATOM 971 C CA . ALA A 1 123 ? -11.919 -0.045 22.447 1.00 82.69 123 ALA A CA 1
ATOM 972 C C . ALA A 1 123 ? -13.369 0.385 22.160 1.00 82.69 123 ALA A C 1
ATOM 974 O O . ALA A 1 123 ? -13.959 1.136 22.933 1.00 82.69 123 ALA A O 1
ATOM 975 N N . ILE A 1 124 ? -13.968 -0.133 21.081 1.00 83.19 124 ILE A N 1
ATOM 976 C CA . ILE A 1 124 ? -15.380 0.105 20.751 1.00 83.19 124 ILE A CA 1
ATOM 977 C C . ILE A 1 124 ? -16.289 -0.480 21.837 1.00 83.19 124 ILE A C 1
ATOM 979 O O . ILE A 1 124 ? -17.191 0.203 22.312 1.00 83.19 124 ILE A O 1
ATOM 983 N N . GLN A 1 125 ? -16.048 -1.724 22.259 1.00 82.38 125 GLN A N 1
ATOM 984 C CA . GLN A 1 125 ? -16.839 -2.369 23.308 1.00 82.38 125 GLN A CA 1
ATOM 985 C C . GLN A 1 125 ? -16.760 -1.607 24.636 1.00 82.38 125 GLN A C 1
ATOM 987 O O . GLN A 1 125 ? -17.784 -1.387 25.281 1.00 82.38 125 GLN A O 1
ATOM 992 N N . GLU A 1 126 ? -15.559 -1.191 25.039 1.00 83.50 126 GLU A N 1
ATOM 993 C CA . GLU A 1 126 ? -15.345 -0.400 26.249 1.00 83.50 126 GLU A CA 1
ATOM 994 C C . GLU A 1 126 ? -16.078 0.943 26.172 1.00 83.50 126 GLU A C 1
ATOM 996 O O . GLU A 1 126 ? -16.768 1.316 27.121 1.00 83.50 126 GLU A O 1
ATOM 1001 N N . HIS A 1 127 ? -16.007 1.625 25.025 1.00 81.44 127 HIS A N 1
ATOM 1002 C CA . HIS A 1 127 ? -16.741 2.866 24.803 1.00 81.44 127 HIS A CA 1
ATOM 1003 C C . HIS A 1 127 ? -18.252 2.663 24.967 1.00 81.44 127 HIS A C 1
ATOM 1005 O O . HIS A 1 127 ? -18.878 3.384 25.736 1.00 81.44 127 HIS A O 1
ATOM 1011 N N . ILE A 1 128 ? -18.824 1.633 24.332 1.00 82.31 128 ILE A N 1
ATOM 1012 C CA . ILE A 1 128 ? -20.251 1.290 24.454 1.00 82.31 128 ILE A CA 1
ATOM 1013 C C . ILE A 1 128 ? -20.632 1.005 25.908 1.00 82.31 128 ILE A C 1
ATOM 1015 O O . ILE A 1 128 ? -21.678 1.458 26.365 1.00 82.31 128 ILE A O 1
ATOM 1019 N N . HIS A 1 129 ? -19.799 0.268 26.648 1.00 81.56 129 HIS A N 1
ATOM 1020 C CA . HIS A 1 129 ? -20.046 -0.006 28.065 1.00 81.56 129 HIS A CA 1
ATOM 1021 C C . HIS A 1 129 ? -20.051 1.274 28.916 1.00 81.56 129 HIS A C 1
ATOM 1023 O O . HIS A 1 129 ? -20.803 1.349 29.885 1.00 81.56 129 HIS A O 1
ATOM 1029 N N . GLN A 1 130 ? -19.225 2.267 28.575 1.00 83.19 130 GLN A N 1
ATOM 1030 C CA . GLN A 1 130 ? -19.119 3.528 29.314 1.00 83.19 130 GLN A CA 1
ATOM 1031 C C . GLN A 1 130 ? -20.227 4.529 28.958 1.00 83.19 130 GLN A C 1
ATOM 1033 O O . GLN A 1 130 ? -20.734 5.215 29.844 1.00 83.19 130 GLN A O 1
ATOM 1038 N N . THR A 1 131 ? -20.601 4.638 27.681 1.00 81.56 131 THR A N 1
ATOM 1039 C CA . THR A 1 131 ? -21.536 5.665 27.187 1.00 81.56 131 THR A CA 1
ATOM 1040 C C . THR A 1 131 ? -22.961 5.156 26.980 1.00 81.56 131 THR A C 1
ATOM 1042 O O . THR A 1 131 ? -23.883 5.963 26.887 1.00 81.56 131 THR A O 1
ATOM 1045 N N . GLY A 1 132 ? -23.155 3.837 26.887 1.00 77.06 132 GLY A N 1
ATOM 1046 C CA . GLY A 1 132 ? -24.436 3.198 26.580 1.00 77.06 132 GLY A CA 1
ATOM 1047 C C . GLY A 1 132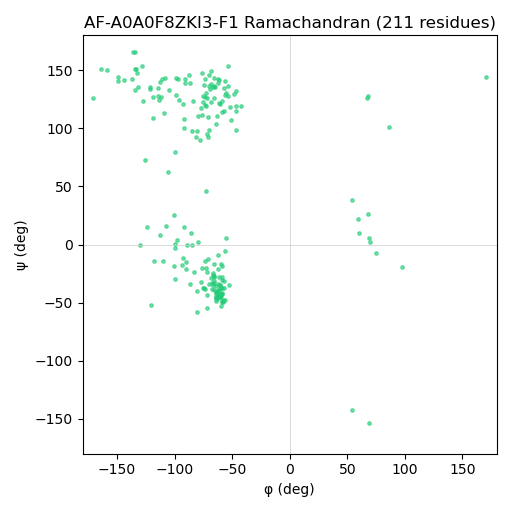 ? -24.868 3.285 25.109 1.00 77.06 132 GLY A C 1
ATOM 1048 O O . GLY A 1 132 ? -25.852 2.649 24.742 1.00 77.06 132 GLY A O 1
ATOM 1049 N N . GLU A 1 133 ? -24.155 4.030 24.255 1.00 74.25 133 GLU A N 1
ATOM 1050 C CA . GLU A 1 133 ? -24.511 4.265 22.847 1.00 74.25 133 GLU A CA 1
ATOM 1051 C C . GLU A 1 133 ? -23.254 4.460 21.976 1.00 74.25 133 GLU A C 1
ATOM 1053 O O . GLU A 1 133 ? -22.324 5.170 22.362 1.00 74.25 133 GLU A O 1
ATOM 1058 N N . ILE A 1 134 ? -23.244 3.910 20.752 1.00 65.75 134 ILE A N 1
ATOM 1059 C CA . ILE A 1 134 ? -22.301 4.343 19.706 1.00 65.75 134 ILE A CA 1
ATOM 1060 C C . ILE A 1 134 ? -22.883 5.606 19.069 1.00 65.75 134 ILE A C 1
ATOM 1062 O O . ILE A 1 134 ? -23.682 5.530 18.137 1.00 65.75 134 ILE A O 1
ATOM 1066 N N . ARG A 1 135 ? -22.505 6.783 19.566 1.00 60.31 135 ARG A N 1
ATOM 1067 C CA . ARG A 1 135 ? -22.814 8.040 18.874 1.00 60.31 135 ARG A CA 1
ATOM 1068 C C . ARG A 1 135 ? -21.735 8.303 17.838 1.0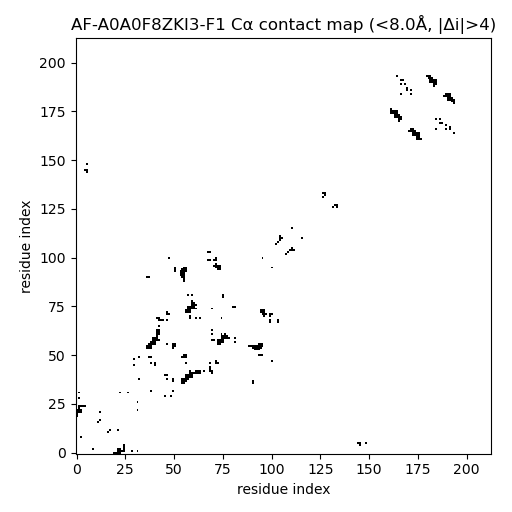0 60.31 135 ARG A C 1
ATOM 1070 O O . ARG A 1 135 ? -20.666 8.804 18.170 1.00 60.31 135 ARG A O 1
ATOM 1077 N N . THR A 1 136 ? -22.009 7.951 16.589 1.00 54.91 136 THR A N 1
ATOM 1078 C CA . THR A 1 136 ? -21.148 8.296 15.459 1.00 54.91 136 THR A CA 1
ATOM 1079 C C . THR A 1 136 ? -21.882 9.249 14.522 1.00 54.91 136 THR A C 1
ATOM 1081 O O . THR A 1 136 ? -22.995 8.975 14.088 1.00 54.91 136 THR A O 1
ATOM 1084 N N . ASN A 1 137 ? -21.243 10.377 14.209 1.00 50.06 137 ASN A N 1
ATOM 1085 C CA . ASN A 1 137 ? -21.651 11.243 13.097 1.00 50.06 137 ASN A CA 1
ATOM 1086 C C . ASN A 1 137 ? -21.045 10.763 11.763 1.00 50.06 137 ASN A C 1
ATOM 1088 O O . ASN A 1 137 ? -21.243 11.396 10.730 1.00 50.06 137 ASN A O 1
ATOM 1092 N N . ILE A 1 138 ? -20.262 9.679 11.789 1.00 47.75 138 ILE A N 1
ATOM 1093 C CA . ILE A 1 138 ? -19.649 9.065 10.613 1.00 47.75 138 ILE A CA 1
ATOM 1094 C C . ILE A 1 138 ? -20.696 8.138 9.989 1.00 47.75 138 ILE A C 1
ATOM 1096 O O . ILE A 1 138 ? -21.183 7.250 10.693 1.00 47.75 138 ILE A O 1
ATOM 1100 N N . PRO A 1 139 ? -21.049 8.324 8.707 1.00 46.00 139 PRO A N 1
ATOM 1101 C CA . PRO A 1 139 ? -21.985 7.449 8.013 1.00 46.00 139 PRO A CA 1
ATOM 1102 C C . PRO A 1 139 ? -21.522 5.984 8.058 1.00 46.00 139 PRO A C 1
ATOM 1104 O O . PRO A 1 139 ? -20.342 5.706 7.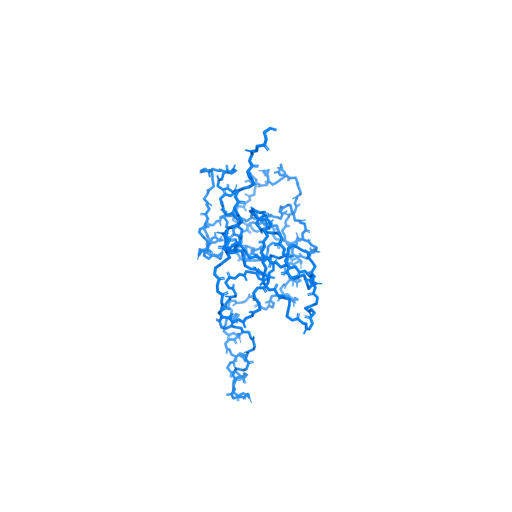852 1.00 46.00 139 PRO A O 1
ATOM 1107 N N . ASP A 1 140 ? -22.457 5.046 8.242 1.00 43.88 140 ASP A N 1
ATOM 1108 C CA . ASP A 1 140 ? -22.194 3.590 8.262 1.00 43.88 140 ASP A CA 1
ATOM 1109 C C . ASP A 1 140 ? -21.642 3.036 6.935 1.00 43.88 140 ASP A C 1
ATOM 1111 O O . ASP A 1 140 ? -21.222 1.882 6.834 1.00 43.88 140 ASP A O 1
ATOM 1115 N N . THR A 1 141 ? -21.642 3.856 5.890 1.00 39.97 141 THR A N 1
ATOM 1116 C CA . THR A 1 141 ? -21.118 3.524 4.573 1.00 39.97 141 THR A CA 1
ATOM 1117 C C . THR A 1 141 ? -20.022 4.503 4.205 1.00 39.97 141 THR A C 1
ATOM 1119 O O . THR A 1 141 ? -20.218 5.716 4.300 1.00 39.97 141 THR A O 1
ATOM 1122 N N . TRP A 1 142 ? -18.905 3.975 3.698 1.00 40.44 142 TRP A N 1
ATOM 1123 C CA . TRP A 1 142 ? -17.942 4.779 2.949 1.00 40.44 142 TRP A CA 1
ATOM 1124 C C . TRP A 1 142 ? -18.702 5.631 1.921 1.00 40.44 142 TRP A C 1
ATOM 1126 O O . TRP A 1 142 ? -19.576 5.085 1.236 1.00 40.44 142 TRP A O 1
ATOM 1136 N N . PRO A 1 143 ? -18.432 6.944 1.818 1.00 40.47 143 PRO A N 1
ATOM 1137 C CA . PRO A 1 143 ? -19.102 7.769 0.828 1.00 40.47 143 PRO A CA 1
ATOM 1138 C C . PRO A 1 143 ? -18.853 7.152 -0.553 1.00 40.47 143 PRO A C 1
ATOM 1140 O O . PRO A 1 143 ? -17.720 6.825 -0.906 1.00 40.47 143 PRO A O 1
ATOM 1143 N N . LEU A 1 144 ? -19.934 6.941 -1.312 1.00 43.78 144 LEU A N 1
ATOM 1144 C CA . LEU A 1 144 ? -19.877 6.365 -2.662 1.00 43.78 144 LEU A CA 1
ATOM 1145 C C . LEU A 1 144 ? -19.024 7.215 -3.617 1.00 43.78 144 LEU A C 1
ATOM 1147 O O . LEU A 1 144 ? -18.590 6.721 -4.655 1.00 43.78 144 LEU A O 1
ATOM 1151 N N . GLU A 1 145 ? -18.754 8.465 -3.241 1.00 41.28 145 GLU A N 1
ATOM 1152 C CA . GLU A 1 145 ? -17.828 9.359 -3.916 1.00 41.28 145 GLU A CA 1
ATOM 1153 C C . GLU A 1 145 ? -16.688 9.740 -2.954 1.00 41.28 145 GLU A C 1
ATOM 1155 O O . GLU A 1 145 ? -16.952 10.185 -1.833 1.00 41.28 145 GLU A O 1
ATOM 1160 N N . PRO A 1 146 ? -15.413 9.560 -3.340 1.00 36.81 146 PRO A N 1
ATOM 1161 C CA . PRO A 1 146 ? -14.292 10.002 -2.523 1.00 36.81 146 PRO A CA 1
ATOM 1162 C C . PRO A 1 146 ? -14.320 11.532 -2.381 1.00 36.81 146 PRO A C 1
ATOM 1164 O O . PRO A 1 146 ? -14.005 12.256 -3.320 1.00 36.81 146 PRO A O 1
ATOM 1167 N N . LEU A 1 147 ? -14.624 12.009 -1.170 1.00 39.31 147 LEU A N 1
ATOM 1168 C CA . LEU A 1 147 ? -14.586 13.419 -0.735 1.00 39.31 147 LEU A CA 1
ATOM 1169 C C . LEU A 1 147 ? -13.220 14.115 -0.930 1.00 39.31 147 LEU A C 1
ATOM 1171 O O . LEU A 1 147 ? -13.108 15.308 -0.681 1.00 39.31 147 LEU A O 1
ATOM 1175 N N . TYR A 1 148 ? -12.184 13.386 -1.355 1.00 37.06 148 TYR A N 1
ATOM 1176 C CA . TYR A 1 148 ? -10.799 13.864 -1.455 1.00 37.06 148 TYR A CA 1
ATOM 1177 C C . TYR A 1 148 ? -10.285 13.973 -2.899 1.00 37.06 148 TYR A C 1
ATOM 1179 O O . TYR A 1 148 ? -9.096 14.196 -3.103 1.00 37.06 148 TYR A O 1
ATOM 1187 N N . LEU A 1 149 ? -11.157 13.802 -3.897 1.00 36.53 149 LEU A N 1
ATOM 1188 C CA . LEU A 1 149 ? -10.875 14.161 -5.290 1.00 36.53 149 LEU A CA 1
ATOM 1189 C C . LEU A 1 149 ? -11.640 15.437 -5.645 1.00 36.53 149 LEU A C 1
ATOM 1191 O O . LEU A 1 149 ? -12.517 15.448 -6.505 1.00 36.53 149 LEU A O 1
ATOM 1195 N N . THR A 1 150 ? -11.309 16.521 -4.958 1.00 32.81 150 THR A N 1
ATOM 1196 C CA . THR A 1 150 ? -11.494 17.857 -5.515 1.00 32.81 150 THR A CA 1
ATOM 1197 C C . THR A 1 150 ? -10.116 18.477 -5.586 1.00 32.81 150 THR A C 1
ATOM 1199 O O . THR A 1 150 ? -9.516 18.767 -4.549 1.00 32.81 150 THR A O 1
ATOM 1202 N N . ASP A 1 151 ? -9.607 18.617 -6.807 1.00 35.94 151 ASP A N 1
ATOM 1203 C CA . ASP A 1 151 ? -8.485 19.500 -7.069 1.00 35.94 151 ASP A CA 1
ATOM 1204 C C . ASP A 1 151 ? -8.892 20.902 -6.605 1.00 35.94 151 ASP A C 1
ATOM 1206 O O . ASP A 1 151 ? -9.829 21.505 -7.125 1.00 35.94 151 ASP A O 1
ATOM 1210 N N . ASP A 1 152 ? -8.172 21.343 -5.582 1.00 34.62 152 ASP A N 1
ATOM 1211 C CA . ASP A 1 152 ? -8.065 22.693 -5.061 1.00 34.62 152 ASP A CA 1
ATOM 1212 C C . ASP A 1 152 ? -9.289 23.342 -4.382 1.00 34.62 152 ASP A C 1
ATOM 1214 O O . ASP A 1 152 ? -10.360 23.567 -4.940 1.00 34.62 152 ASP A O 1
ATOM 1218 N N . VAL A 1 153 ? -8.988 23.820 -3.170 1.00 35.41 153 VAL A N 1
ATOM 1219 C CA . VAL A 1 153 ? -9.686 24.846 -2.383 1.00 35.41 153 VAL A CA 1
ATOM 1220 C C . VAL A 1 153 ? -10.841 24.354 -1.506 1.00 35.41 153 VAL A C 1
ATOM 1222 O O . VAL A 1 153 ? -11.989 24.219 -1.916 1.00 35.41 153 VAL A O 1
ATOM 1225 N N . MET A 1 154 ? -10.514 24.225 -0.215 1.00 34.47 154 MET A N 1
ATOM 1226 C CA . MET A 1 154 ? -11.431 24.460 0.901 1.00 34.47 154 MET A CA 1
ATOM 1227 C C . MET A 1 154 ? -12.171 25.785 0.670 1.00 34.47 154 MET A C 1
ATOM 1229 O O . MET A 1 154 ? -11.633 26.856 0.945 1.00 34.47 154 MET A O 1
ATOM 1233 N N . ILE A 1 155 ? -13.393 25.722 0.152 1.00 34.31 155 ILE A N 1
ATOM 1234 C CA . ILE A 1 155 ? -14.362 26.793 0.347 1.00 34.31 155 ILE A CA 1
ATOM 1235 C C . ILE A 1 155 ? -15.120 26.371 1.599 1.00 34.31 155 ILE A C 1
ATOM 1237 O O . ILE A 1 155 ? -15.847 25.380 1.570 1.00 34.31 155 ILE A O 1
ATOM 1241 N N . GLU A 1 156 ? -14.881 27.069 2.712 1.00 35.69 156 GLU A N 1
ATOM 1242 C CA . GLU A 1 156 ? -15.798 27.032 3.853 1.00 35.69 156 GLU A CA 1
ATOM 1243 C C . GLU A 1 156 ? -17.210 27.217 3.290 1.00 35.69 156 GLU A C 1
ATOM 1245 O O . GLU A 1 156 ? -17.457 28.201 2.590 1.00 35.69 156 GLU A O 1
ATOM 1250 N N . GLU A 1 157 ? -18.091 26.229 3.485 1.00 39.69 157 GLU A N 1
ATOM 1251 C CA . GLU A 1 157 ? -19.456 26.299 2.969 1.00 39.69 157 GLU A CA 1
ATOM 1252 C C . GLU A 1 157 ? -20.076 27.630 3.423 1.00 39.69 157 GLU A C 1
ATOM 1254 O O . GLU A 1 157 ? -20.173 27.865 4.628 1.00 39.69 157 GLU A O 1
ATOM 1259 N N . PRO A 1 158 ? -20.472 28.538 2.510 1.00 41.12 158 PRO A N 1
ATOM 1260 C CA . PRO A 1 158 ? -21.226 29.702 2.932 1.00 41.12 158 PRO A CA 1
ATOM 1261 C C . PRO A 1 158 ? -22.574 29.214 3.470 1.00 41.12 158 PRO A C 1
ATOM 1263 O O . PRO A 1 158 ? -23.233 28.396 2.830 1.00 41.12 158 PRO A O 1
ATOM 1266 N N . ASP A 1 159 ? -22.994 29.758 4.614 1.00 42.12 159 ASP A N 1
ATOM 1267 C CA . ASP A 1 159 ? -24.222 29.436 5.368 1.00 42.12 159 ASP A CA 1
ATOM 1268 C C . ASP A 1 159 ? -25.553 29.558 4.577 1.00 42.12 159 ASP A C 1
ATOM 1270 O O . ASP A 1 159 ? -26.638 29.398 5.139 1.00 42.12 159 ASP A O 1
ATOM 1274 N N . GLU A 1 160 ? -25.522 29.832 3.269 1.00 49.16 160 GLU A N 1
ATOM 1275 C CA . GLU A 1 160 ? -26.703 29.888 2.410 1.00 49.16 160 GLU A CA 1
ATOM 1276 C C . GLU A 1 160 ? -26.691 28.773 1.348 1.00 49.16 160 GLU A C 1
ATOM 1278 O O . GLU A 1 160 ? -25.691 28.576 0.655 1.00 49.16 160 GLU A O 1
ATOM 1283 N N . PRO A 1 161 ? -27.824 28.073 1.132 1.00 46.81 161 PRO A N 1
ATOM 1284 C CA . PRO A 1 161 ? -27.907 26.981 0.174 1.00 46.81 161 PRO A CA 1
ATOM 1285 C C . PRO A 1 161 ? -27.677 27.511 -1.244 1.00 46.81 161 PRO A C 1
ATOM 1287 O O . PRO A 1 161 ? -28.562 28.113 -1.862 1.00 46.81 161 PRO A O 1
ATOM 1290 N N . CYS A 1 162 ? -26.481 27.263 -1.774 1.00 47.28 162 CYS A N 1
ATOM 1291 C CA . CYS A 1 162 ? -26.153 27.562 -3.157 1.00 47.28 162 CYS A CA 1
ATOM 1292 C C . CYS A 1 162 ? -27.103 26.756 -4.071 1.00 47.28 162 CYS A C 1
ATOM 1294 O O . CYS A 1 162 ? -27.196 25.528 -3.952 1.00 47.28 162 CYS A O 1
ATOM 1296 N N . PRO A 1 163 ? -27.891 27.403 -4.943 1.00 53.69 163 PRO A N 1
ATOM 1297 C CA . PRO A 1 163 ? -28.931 26.713 -5.693 1.00 53.69 163 PRO A CA 1
ATOM 1298 C C . PRO A 1 163 ? -28.335 25.828 -6.791 1.00 53.69 163 PRO A C 1
ATOM 1300 O O . PRO A 1 163 ? -27.712 26.318 -7.729 1.00 53.69 163 PRO A O 1
ATOM 1303 N N . LYS A 1 164 ? -28.585 24.515 -6.709 1.00 62.00 164 LYS A N 1
ATOM 1304 C CA . LYS A 1 164 ? -28.307 23.566 -7.800 1.00 62.00 164 LYS A CA 1
ATOM 1305 C C . LYS A 1 164 ? -29.203 23.875 -9.004 1.00 62.00 164 LYS A C 1
ATOM 1307 O O . LYS A 1 164 ? -30.427 23.869 -8.872 1.00 62.00 164 LYS A O 1
ATOM 1312 N N . TRP A 1 165 ? -28.607 24.060 -10.179 1.00 70.94 165 TRP A N 1
ATOM 1313 C CA . TRP A 1 165 ? -29.324 24.195 -11.449 1.00 70.94 165 TRP A CA 1
ATOM 1314 C C . TRP A 1 165 ? -29.376 22.865 -12.193 1.00 70.94 165 TRP A C 1
ATOM 1316 O O . TRP A 1 165 ? -28.412 22.100 -12.174 1.00 70.94 165 TRP A O 1
ATOM 1326 N N . LEU A 1 166 ? -30.498 22.583 -12.860 1.00 73.38 166 LEU A N 1
ATOM 1327 C CA . LEU A 1 166 ? -30.691 21.389 -13.685 1.00 73.38 166 LEU A CA 1
ATOM 1328 C C . LEU A 1 166 ? -31.181 21.798 -15.072 1.00 73.38 166 LEU A C 1
ATOM 1330 O O . LEU A 1 166 ? -32.233 22.421 -15.203 1.00 73.38 166 LEU A O 1
ATOM 1334 N N . CYS A 1 167 ? -30.460 21.396 -16.117 1.00 74.44 167 CYS A N 1
ATOM 1335 C CA . CYS A 1 167 ? -30.864 21.707 -17.481 1.00 74.44 167 CYS A CA 1
ATOM 1336 C C . CYS A 1 167 ? -32.042 20.805 -17.870 1.00 74.44 167 CYS A C 1
ATOM 1338 O O . CYS A 1 167 ? -31.891 19.580 -17.865 1.00 74.44 167 CYS A O 1
ATOM 1340 N N . PRO A 1 168 ? -33.208 21.344 -18.263 1.00 72.75 168 PRO A N 1
ATOM 1341 C CA . PRO A 1 168 ? -34.332 20.510 -18.669 1.00 72.75 168 PRO A CA 1
ATOM 1342 C C . PRO A 1 168 ? -34.040 19.731 -19.958 1.00 72.75 168 PRO A C 1
ATOM 1344 O O . PRO A 1 168 ? -34.579 18.632 -20.107 1.00 72.75 168 PRO A O 1
ATOM 1347 N N . ALA A 1 169 ? -33.173 20.256 -20.836 1.00 70.88 169 ALA A N 1
ATOM 1348 C CA . ALA A 1 169 ? -32.825 19.649 -22.118 1.00 70.88 169 ALA A CA 1
ATOM 1349 C C . ALA A 1 169 ? -31.780 18.533 -22.005 1.00 70.88 169 ALA A C 1
ATOM 1351 O O . ALA A 1 169 ? -32.069 17.407 -22.394 1.00 70.88 169 ALA A O 1
ATOM 1352 N N . CYS A 1 170 ? -30.590 18.810 -21.460 1.00 74.75 170 CYS A N 1
ATOM 1353 C CA . CYS A 1 170 ? -29.510 17.815 -21.396 1.00 74.75 170 CYS A CA 1
ATOM 1354 C C . CYS A 1 170 ? -29.376 17.116 -20.036 1.00 74.75 170 CYS A C 1
ATOM 1356 O O . CYS A 1 170 ? -28.529 16.244 -19.882 1.00 74.75 170 CYS A O 1
ATOM 1358 N N . LYS A 1 171 ? -30.182 17.504 -19.037 1.00 72.00 171 LYS A N 1
ATOM 1359 C CA . LYS A 1 171 ? -30.127 17.002 -17.649 1.00 72.00 171 LYS A CA 1
ATOM 1360 C C . LYS A 1 171 ? -28.800 17.253 -16.916 1.00 72.00 171 LYS A C 1
ATOM 1362 O O . LYS A 1 171 ? -28.633 16.765 -15.800 1.00 72.00 171 LYS A O 1
ATOM 1367 N N . GLY A 1 172 ? -27.900 18.057 -17.488 1.00 69.19 172 GLY A N 1
ATOM 1368 C CA . GLY A 1 172 ? -26.673 18.507 -16.831 1.00 69.19 172 GLY A CA 1
ATOM 1369 C C . GLY A 1 172 ? -26.973 19.347 -15.588 1.00 69.19 172 GLY A C 1
ATOM 1370 O O . GLY A 1 172 ? -27.908 20.155 -15.593 1.00 69.19 172 GLY A O 1
ATOM 1371 N N . ARG A 1 173 ? -26.202 19.132 -14.518 1.00 74.38 173 ARG A N 1
ATOM 1372 C CA . ARG A 1 173 ? -26.348 19.822 -13.228 1.00 74.38 173 ARG A CA 1
ATOM 1373 C C . ARG A 1 173 ? -25.138 20.693 -12.960 1.00 74.38 173 ARG A C 1
ATOM 1375 O O . ARG A 1 173 ? -24.035 20.162 -12.935 1.00 74.38 173 ARG A O 1
ATOM 1382 N N . TRP A 1 174 ? -25.342 21.982 -12.715 1.00 72.50 174 TRP A N 1
ATOM 1383 C CA . TRP A 1 174 ? -24.251 22.910 -12.422 1.00 72.50 174 TRP A CA 1
ATOM 1384 C C . TRP A 1 174 ? -24.583 23.835 -11.261 1.00 72.50 174 TRP A C 1
ATOM 1386 O O . TRP A 1 174 ? -25.733 23.964 -10.831 1.00 72.50 174 TRP A O 1
ATOM 1396 N N . TRP A 1 175 ? -23.529 24.469 -10.768 1.00 68.75 175 TRP A N 1
ATOM 1397 C CA . TRP A 1 175 ? -23.566 25.440 -9.694 1.00 68.75 175 TRP A CA 1
ATOM 1398 C C . TRP A 1 175 ? -23.232 26.808 -10.269 1.00 68.75 175 TRP A C 1
ATOM 1400 O O . TRP A 1 175 ? -22.386 26.928 -11.153 1.00 68.75 175 TRP A O 1
ATOM 1410 N N . THR A 1 176 ? -23.897 27.838 -9.768 1.00 62.69 176 THR A N 1
ATOM 1411 C CA . THR A 1 176 ? -23.497 29.223 -10.002 1.00 62.69 176 THR A CA 1
ATOM 1412 C C . THR A 1 176 ? -23.488 29.929 -8.659 1.00 62.69 176 THR A C 1
ATOM 1414 O O . THR A 1 176 ? -24.385 29.719 -7.843 1.00 62.69 176 THR A O 1
ATOM 1417 N N . GLN A 1 177 ? -22.434 30.706 -8.420 1.00 53.91 177 GLN A N 1
ATOM 1418 C CA . GLN A 1 177 ? -22.266 31.485 -7.194 1.00 53.91 177 GLN A CA 1
ATOM 1419 C C . GLN A 1 177 ? -23.215 32.692 -7.161 1.00 53.91 177 GLN A C 1
ATOM 1421 O O . GLN A 1 177 ? -23.539 33.202 -6.091 1.00 53.91 177 GLN A O 1
ATOM 1426 N N . ASP A 1 178 ? -23.724 33.109 -8.320 1.00 57.91 178 ASP A N 1
ATOM 1427 C CA . ASP A 1 178 ? -24.567 34.286 -8.438 1.00 57.91 178 ASP A CA 1
ATOM 1428 C C . ASP A 1 178 ? -26.053 33.926 -8.288 1.00 57.91 178 ASP A C 1
ATOM 1430 O O . ASP A 1 178 ? -26.549 32.925 -8.817 1.00 57.91 178 ASP A O 1
ATOM 1434 N N . LYS A 1 179 ? -26.825 34.796 -7.622 1.00 58.56 179 LYS A N 1
ATOM 1435 C CA . LYS A 1 179 ? -28.299 34.717 -7.536 1.00 58.56 179 LYS A CA 1
ATOM 1436 C C . LYS A 1 179 ? -28.962 35.109 -8.872 1.00 58.56 179 LYS A C 1
ATOM 1438 O O . LYS A 1 179 ? -29.907 35.892 -8.896 1.00 58.56 179 LYS A O 1
ATOM 1443 N N . ILE A 1 180 ? -28.465 34.588 -9.993 1.00 60.97 180 ILE A N 1
ATOM 1444 C CA . ILE A 1 180 ? -29.019 34.832 -11.331 1.00 60.97 180 ILE A CA 1
ATOM 1445 C C . ILE A 1 180 ? -30.373 34.118 -11.451 1.00 60.97 180 ILE A C 1
ATOM 1447 O O . ILE A 1 180 ? -30.576 33.063 -10.854 1.00 60.97 180 ILE A O 1
ATOM 1451 N N . MET A 1 181 ? -31.327 34.686 -12.192 1.00 63.19 181 MET A N 1
ATOM 1452 C CA . MET A 1 181 ? -32.630 34.043 -12.451 1.00 63.19 181 MET A CA 1
ATOM 1453 C C . MET A 1 181 ? -32.656 33.244 -13.756 1.00 63.19 181 MET A C 1
ATOM 1455 O O . MET A 1 181 ? -33.496 32.361 -13.909 1.00 63.19 181 MET A O 1
ATOM 1459 N N . MET A 1 182 ? -31.696 33.490 -14.651 1.00 72.25 182 MET A N 1
ATOM 1460 C CA . MET A 1 182 ? -31.477 32.720 -15.871 1.00 72.25 182 MET A CA 1
ATOM 1461 C C . MET A 1 182 ? -29.985 32.467 -16.075 1.00 72.25 182 MET A C 1
ATOM 1463 O O . MET A 1 182 ? -29.174 33.353 -15.807 1.00 72.25 182 MET A O 1
ATOM 1467 N N . ALA A 1 183 ? -29.629 31.283 -16.560 1.00 74.75 183 ALA A N 1
ATOM 1468 C CA . ALA A 1 183 ? -28.255 30.935 -16.900 1.00 74.75 183 ALA A CA 1
ATOM 1469 C C . ALA A 1 183 ? -28.218 30.041 -18.142 1.00 74.75 183 ALA A C 1
ATOM 1471 O O . ALA A 1 183 ? -29.062 29.155 -18.306 1.00 74.75 183 ALA A O 1
ATOM 1472 N N . ASP A 1 184 ? -27.224 30.254 -19.001 1.00 78.62 184 ASP A N 1
ATOM 1473 C CA . ASP A 1 184 ? -26.979 29.373 -20.139 1.00 78.62 184 ASP A CA 1
ATOM 1474 C C . ASP A 1 184 ? -26.330 28.076 -19.659 1.00 78.62 184 ASP A C 1
ATOM 1476 O O . ASP A 1 184 ? -25.339 28.072 -18.929 1.00 78.62 184 ASP A O 1
ATOM 1480 N N . CYS A 1 185 ? -26.914 26.949 -20.058 1.00 76.81 185 CYS A N 1
ATOM 1481 C CA . CYS A 1 185 ? -26.402 25.632 -19.730 1.00 76.81 185 CYS A CA 1
ATOM 1482 C C . CYS A 1 185 ? -24.990 25.457 -20.322 1.00 76.81 185 CYS A C 1
ATOM 1484 O O . CYS A 1 185 ? -24.871 25.448 -21.551 1.00 76.81 185 CYS A O 1
ATOM 1486 N N . PRO A 1 186 ? -23.953 25.167 -19.512 1.00 74.56 186 PRO A N 1
ATOM 1487 C CA . PRO A 1 186 ? -22.573 25.044 -19.999 1.00 74.56 186 PRO A CA 1
ATOM 1488 C C . PRO A 1 186 ? -22.392 23.965 -21.073 1.00 74.56 186 PRO A C 1
ATOM 1490 O O . PRO A 1 186 ? -21.517 24.062 -21.924 1.00 74.56 186 PRO A O 1
ATOM 1493 N N . TRP A 1 187 ? -23.234 22.929 -21.040 1.00 77.69 187 TRP A N 1
ATOM 1494 C CA . TRP A 1 187 ? -23.133 21.791 -21.956 1.00 77.69 187 TRP A CA 1
ATOM 1495 C C . TRP A 1 187 ? -23.853 21.963 -23.291 1.00 77.69 187 TRP A C 1
ATOM 1497 O O . TRP A 1 187 ? -23.415 21.391 -24.281 1.00 77.69 187 TRP A O 1
ATOM 1507 N N . CYS A 1 188 ? -24.985 22.670 -23.330 1.00 77.12 188 CYS A N 1
ATOM 1508 C CA . CYS A 1 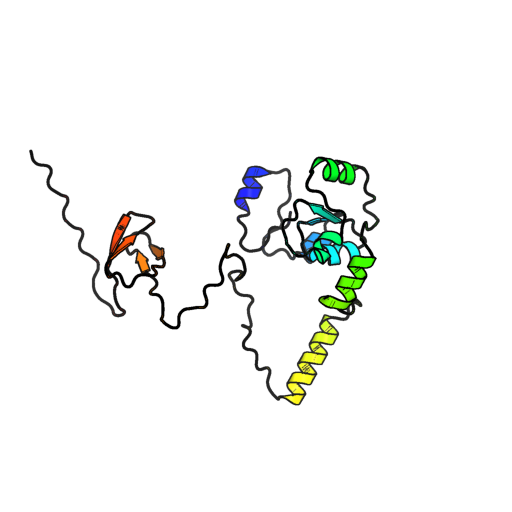188 ? -25.818 22.734 -24.539 1.00 77.12 188 CYS A CA 1
ATOM 1509 C C . CYS A 1 188 ? -26.204 24.155 -24.959 1.00 77.12 188 CYS A C 1
ATOM 1511 O O . CYS A 1 188 ? -26.915 24.316 -25.946 1.00 77.12 188 CYS A O 1
ATOM 1513 N N . GLY A 1 189 ? -25.778 25.176 -24.211 1.00 76.94 189 GLY A N 1
ATOM 1514 C CA . GLY A 1 189 ? -26.050 26.584 -24.506 1.00 76.94 189 GLY A CA 1
ATOM 1515 C C . GLY A 1 189 ? -27.512 27.004 -24.344 1.00 76.94 189 GLY A C 1
ATOM 1516 O O . GLY A 1 189 ? -27.862 28.130 -24.674 1.00 76.94 189 GLY A O 1
ATOM 1517 N N . MET A 1 190 ? -28.390 26.122 -23.857 1.00 76.00 190 MET A N 1
ATOM 1518 C CA . MET A 1 190 ? -29.785 26.475 -23.610 1.00 76.00 190 MET A CA 1
ATOM 1519 C C . MET A 1 190 ? -29.896 27.360 -22.370 1.00 76.00 190 MET A C 1
ATOM 1521 O O . MET A 1 190 ? -29.466 26.951 -21.293 1.00 76.00 190 MET A O 1
ATOM 1525 N N . THR A 1 191 ? -30.541 28.516 -22.503 1.00 79.62 191 THR A N 1
ATOM 1526 C CA . THR A 1 191 ? -30.901 29.369 -21.367 1.00 79.62 191 THR A CA 1
ATOM 1527 C C . THR A 1 191 ? -31.968 28.687 -20.515 1.00 79.62 191 THR A C 1
ATOM 1529 O O . THR A 1 191 ? -33.040 28.330 -21.008 1.00 79.62 191 THR A O 1
ATOM 1532 N N . VAL A 1 192 ? -31.670 28.492 -19.235 1.00 75.00 192 VAL A N 1
ATOM 1533 C CA . VAL A 1 192 ? -32.557 27.865 -18.250 1.00 75.00 192 VAL A CA 1
ATOM 1534 C C . VAL A 1 192 ? -32.966 28.916 -17.230 1.00 75.00 192 VAL A C 1
ATOM 1536 O O . VAL A 1 192 ? -32.136 29.725 -16.827 1.00 75.00 192 VAL A O 1
ATOM 1539 N N . GLU A 1 193 ? -34.231 28.905 -16.812 1.00 70.12 193 GLU A N 1
ATOM 1540 C CA . GLU A 1 193 ? -34.761 29.773 -15.757 1.00 70.12 193 GLU A CA 1
ATOM 1541 C C . GLU A 1 193 ? -34.825 29.016 -14.424 1.00 70.12 193 GLU A C 1
ATOM 1543 O O . GLU A 1 193 ? -35.102 27.812 -14.389 1.00 70.12 193 GLU A O 1
ATOM 1548 N N . ARG A 1 194 ? -34.536 29.706 -13.317 1.00 62.97 194 ARG A N 1
ATOM 1549 C CA . ARG A 1 194 ? -34.527 29.104 -11.982 1.00 62.97 194 ARG A CA 1
ATOM 1550 C C . ARG A 1 194 ? -35.956 28.770 -11.566 1.00 62.97 194 ARG A C 1
ATOM 1552 O O . ARG A 1 194 ? -36.667 29.623 -11.043 1.00 62.97 194 ARG A O 1
ATOM 1559 N N . THR A 1 195 ? -36.379 27.519 -11.720 1.00 55.78 195 THR A N 1
ATOM 1560 C CA . THR A 1 195 ? -37.638 27.064 -11.118 1.00 55.78 195 THR A CA 1
ATOM 1561 C C . THR A 1 195 ? -37.444 26.957 -9.606 1.00 55.78 195 THR A C 1
ATOM 1563 O O . THR A 1 195 ? -36.922 25.959 -9.103 1.00 55.78 195 THR A O 1
ATOM 1566 N N . GLY A 1 196 ? -37.816 28.012 -8.877 1.00 46.53 196 GLY A N 1
ATOM 1567 C CA . GLY A 1 196 ? -38.020 27.944 -7.432 1.00 46.53 196 GLY A CA 1
ATOM 1568 C C . GLY A 1 196 ? -38.999 26.813 -7.123 1.00 46.53 196 GLY A C 1
ATOM 1569 O O . GLY A 1 196 ? -39.967 26.617 -7.852 1.00 46.53 196 GLY A O 1
ATOM 1570 N N . GLY A 1 197 ? -38.700 26.012 -6.102 1.00 44.69 197 GLY A N 1
ATOM 1571 C CA . GLY A 1 197 ? -39.418 24.775 -5.815 1.00 44.69 197 GLY A CA 1
ATOM 1572 C C . GLY A 1 197 ? -40.936 24.950 -5.745 1.00 44.69 197 GLY A C 1
ATOM 1573 O O . GLY A 1 197 ? -41.464 25.514 -4.797 1.00 44.69 197 GLY A O 1
ATOM 1574 N N . SER A 1 198 ? -41.631 24.466 -6.767 1.00 35.56 198 SER A N 1
ATOM 1575 C CA . SER A 1 198 ? -42.932 23.785 -6.750 1.00 35.56 198 SER A CA 1
ATOM 1576 C C . SER A 1 198 ? -43.398 23.640 -8.203 1.00 35.56 198 SER A C 1
ATOM 1578 O O . SER A 1 198 ? -43.084 24.460 -9.060 1.00 35.56 198 SER A O 1
ATOM 1580 N N . HIS A 1 199 ? -44.054 22.524 -8.511 1.00 44.19 199 HIS A N 1
ATOM 1581 C CA . HIS A 1 199 ? -44.484 22.129 -9.855 1.00 44.19 199 HIS A CA 1
ATOM 1582 C C . HIS A 1 199 ? -45.089 23.268 -10.704 1.00 44.19 199 HIS A C 1
ATOM 1584 O O . HIS A 1 199 ? -46.169 23.734 -10.360 1.00 44.19 199 HIS A O 1
ATOM 1590 N N . ALA A 1 200 ? -44.496 23.613 -11.860 1.00 35.09 200 ALA A N 1
ATOM 1591 C CA . ALA A 1 200 ? -45.236 24.143 -13.020 1.00 35.09 200 ALA A CA 1
ATOM 1592 C C . ALA A 1 200 ? -44.395 24.259 -14.314 1.00 35.09 200 ALA A C 1
ATOM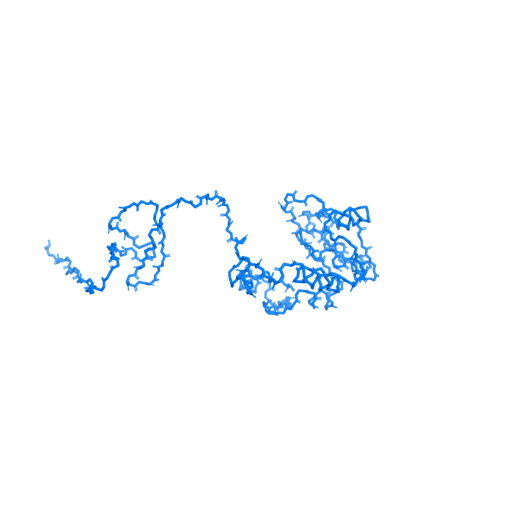 1594 O O . ALA A 1 200 ? -43.386 24.949 -14.355 1.00 35.09 200 ALA A O 1
ATOM 1595 N N . GLN A 1 201 ? -44.938 23.632 -15.366 1.00 38.28 201 GLN A N 1
ATOM 1596 C CA . GLN A 1 201 ? -44.838 23.906 -16.812 1.00 38.28 201 GLN A CA 1
ATOM 1597 C C . GLN A 1 201 ? -43.501 23.722 -17.557 1.00 38.28 201 GLN A C 1
ATOM 1599 O O . GLN A 1 201 ? -42.461 24.288 -17.246 1.00 38.28 201 GLN A O 1
ATOM 1604 N N . ALA A 1 202 ? -43.576 22.926 -18.631 1.00 33.97 202 ALA A N 1
ATOM 1605 C CA . ALA A 1 202 ? -42.513 22.776 -19.614 1.00 33.97 202 ALA A CA 1
ATOM 1606 C C . ALA A 1 202 ? -42.296 24.101 -20.375 1.00 33.97 202 ALA A C 1
ATOM 1608 O O . ALA A 1 202 ? -43.279 24.717 -20.795 1.00 33.97 202 ALA A O 1
ATOM 1609 N N . PRO A 1 203 ? -41.043 24.535 -20.596 1.00 40.66 203 PRO A N 1
ATOM 1610 C CA . PRO A 1 203 ? -40.775 25.764 -21.326 1.00 40.66 203 PRO A CA 1
ATOM 1611 C C . PRO A 1 203 ? -41.194 25.637 -22.798 1.00 40.66 203 PRO A C 1
ATOM 1613 O O . PRO A 1 203 ? -40.921 24.639 -23.470 1.00 40.66 203 PRO A O 1
ATOM 1616 N N . ILE A 1 204 ? -41.860 26.677 -23.298 1.00 40.00 204 ILE A N 1
ATOM 1617 C CA . ILE A 1 204 ? -42.297 26.815 -24.691 1.00 40.00 204 ILE A CA 1
ATOM 1618 C C . ILE A 1 204 ? -41.061 27.080 -25.565 1.00 40.00 204 ILE A C 1
ATOM 1620 O O . ILE A 1 204 ? -40.304 28.017 -25.307 1.00 40.00 204 ILE A O 1
ATOM 1624 N N . ARG A 1 205 ? -40.851 26.280 -26.624 1.00 34.06 205 ARG A N 1
ATOM 1625 C CA . ARG A 1 205 ? -39.844 26.582 -27.660 1.00 34.06 205 ARG A CA 1
ATOM 1626 C C . ARG A 1 205 ? -40.170 27.944 -28.278 1.00 34.06 205 ARG A C 1
ATOM 1628 O O . ARG A 1 205 ? -41.260 28.119 -28.818 1.00 34.06 205 ARG A O 1
ATOM 1635 N N . LYS A 1 206 ? -39.222 28.889 -28.253 1.00 38.25 206 LYS A N 1
ATOM 1636 C CA . LYS A 1 206 ? -39.319 30.089 -29.097 1.00 38.25 206 LYS A CA 1
ATOM 1637 C C . LYS A 1 206 ? -39.428 29.644 -30.564 1.00 38.25 206 LYS A C 1
ATOM 1639 O O . LYS A 1 206 ? -38.677 28.749 -30.957 1.00 38.25 206 LYS A O 1
ATOM 1644 N N . PRO A 1 207 ? -40.340 30.228 -31.359 1.00 39.03 207 PRO A N 1
ATOM 1645 C CA . PRO A 1 207 ? -40.416 29.929 -32.780 1.00 39.03 207 PRO A CA 1
ATOM 1646 C C . PRO A 1 207 ? -39.112 30.352 -33.458 1.00 39.03 207 PRO A C 1
ATOM 1648 O O . PRO A 1 207 ? -38.506 31.365 -33.092 1.00 39.03 207 PRO A O 1
ATOM 1651 N N . GLU A 1 208 ? -38.682 29.540 -34.422 1.00 44.44 208 GLU A N 1
ATOM 1652 C CA . GLU A 1 208 ? -37.543 29.825 -35.287 1.00 44.44 208 GLU A CA 1
ATOM 1653 C C . GLU A 1 208 ? -37.673 31.245 -35.841 1.00 44.44 208 GLU A C 1
ATOM 1655 O O . GLU A 1 208 ? -38.728 31.637 -36.349 1.00 44.44 208 GLU A O 1
ATOM 1660 N N . ARG A 1 209 ? -36.605 32.042 -35.708 1.00 36.81 209 ARG A N 1
ATOM 1661 C CA . ARG A 1 209 ? -36.540 33.341 -36.374 1.00 36.81 209 ARG A CA 1
ATOM 1662 C C . ARG A 1 209 ? -36.678 33.088 -37.869 1.00 36.81 209 ARG A C 1
ATOM 1664 O O . ARG A 1 209 ? -35.805 32.480 -38.481 1.00 36.81 209 ARG A O 1
ATOM 1671 N N . SER A 1 210 ? -37.787 33.574 -38.411 1.00 37.62 210 SER A N 1
ATOM 1672 C CA . SER A 1 210 ? -38.070 33.666 -39.832 1.00 37.62 210 SER A CA 1
ATOM 1673 C C . SER A 1 210 ? -36.866 34.254 -40.564 1.00 37.62 210 SER A C 1
ATOM 1675 O O . SER A 1 210 ? -36.512 35.417 -40.357 1.00 37.62 210 SER A O 1
ATOM 1677 N N . VAL A 1 211 ? -36.255 33.441 -41.420 1.00 56.53 211 VAL A N 1
ATOM 1678 C CA . VAL A 1 211 ? -35.421 33.918 -42.520 1.00 56.53 211 VAL A CA 1
ATOM 1679 C C . VAL A 1 211 ? -36.365 34.546 -43.523 1.00 56.53 211 VAL A C 1
ATOM 1681 O O . VAL A 1 211 ? -37.100 33.794 -44.144 1.00 56.53 211 VAL A O 1
ATOM 1684 N N . LEU A 1 212 ? -36.355 35.868 -43.680 1.00 34.97 212 LEU A N 1
ATOM 1685 C CA . LEU A 1 212 ? -36.815 36.548 -44.895 1.00 34.97 212 LEU A CA 1
ATOM 1686 C C . LEU A 1 212 ? -36.303 38.001 -44.904 1.00 34.97 212 LEU A C 1
ATOM 1688 O O . LEU A 1 212 ? -36.319 38.633 -43.844 1.00 34.97 212 LEU A O 1
ATOM 1692 N N . PRO A 1 213 ? -36.081 38.608 -46.080 1.00 41.22 213 PRO A N 1
ATOM 1693 C CA . PRO A 1 213 ? -35.453 38.105 -47.306 1.00 41.22 213 PRO A CA 1
ATOM 1694 C C . PRO A 1 213 ? -34.060 38.719 -47.544 1.00 41.22 213 PRO A C 1
ATOM 1696 O O . PRO A 1 213 ? -33.808 39.857 -47.087 1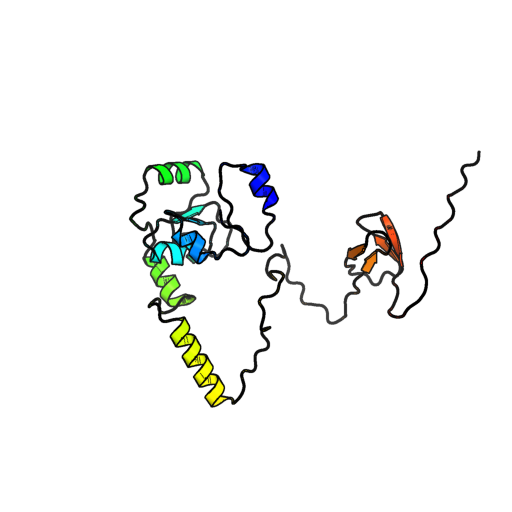.00 41.22 213 PRO A O 1
#

pLDDT: mean 75.16, std 20.08, range [32.81, 97.06]

Secondary structure (DSSP, 8-state):
-BPPTTS-HHHHHHHHGGGSPPBPTTS-HHHHHHT-S-EEESS-THHHHHHHTT--EEEES---S-HHHHTSS-EES-HHHHHHHHHH--TTS----HHHHHHHIIIII---SS-HHHHHHHHHHHHHHHHSS----S-SS--SS-TT---S---PPPSS-PPEEE-TTT--EEE-SS--SEEE-TTT--EEE---SS---PPPPPPP-----

Organism: NCBI:txid412755

Nearest PDB structures (foldseek):
  6sc8-assembly1_A  TM=8.185E-01  e=5.396E-01  Homo sapiens
  4fjc-assembly1_H  TM=2.863E-01  e=3.985E+00  Saccharomyces cerevisiae S288C

Solvent-accessible surface area (backbone atoms only — not comparable to full-atom values): 13823 Å² total; per-residue (Å²): 85,80,66,62,86,90,60,69,64,64,62,54,45,72,74,51,46,90,81,55,66,71,52,58,78,87,53,55,66,73,57,57,56,71,76,46,61,60,44,81,38,56,58,50,75,61,54,60,58,35,43,74,70,34,20,25,43,34,24,44,68,60,81,65,85,59,61,61,66,39,53,28,24,59,64,42,82,53,66,66,61,52,56,52,44,70,75,68,60,59,57,86,37,50,57,59,32,62,70,44,48,51,49,43,29,72,76,73,69,44,79,88,74,91,47,56,69,59,52,52,51,49,54,52,51,53,46,33,73,75,67,74,53,87,87,66,94,65,69,100,54,80,66,95,59,69,91,80,78,64,90,76,75,92,69,78,79,66,98,60,88,73,62,79,44,70,37,88,85,81,64,51,73,50,79,54,95,64,95,64,60,61,48,61,34,93,88,77,65,50,76,40,68,68,78,67,97,66,95,78,83,84,84,78,79,78,76,78,80,78,86,80,134

Radius of gyration: 25.91 Å; Cα contacts (8 Å, |Δi|>4): 207; chains: 1; bounding box: 64×50×77 Å